Protein 1Y66 (pdb70)

Foldseek 3Di:
DPPVVVVVVVVVVVVVVVVVVVVVVVVVVVVVVVVVVVVVVVVVVVVVVD/DVVVVVVVVVVVVVVVVVVVVVVVVVCVVVVVVVVVVVVVVCVVPD/DDDPVVVVVVVVVVVVVVVCVVVVVVVVCVVVVVVVVVVVVVVD/DVVVVVVVVVVVVVVVVCVVVVVVVVVVVVVVVVVVVVVVVVVVVD

Structure (mmCIF, N/CA/C/O backbone):
data_1Y66
#
_entry.id   1Y66
#
_cell.length_a   50.712
_cell.length_b   52.646
_cell.length_c   82.182
_cell.angle_alpha   90.00
_cell.angle_beta   90.00
_cell.angle_gamma   90.00
#
_symmetry.space_group_name_H-M   'P 21 21 21'
#
loop_
_entity.id
_entity.type
_entity.pdbx_description
1 polymer 'engrailed homeodomain'
2 non-polymer 'CADMIUM ION'
3 non-polymer '1,4-DIETHYLENE DIOXIDE'
4 non-polymer 'ACETIC ACID'
5 water water
#
loop_
_atom_site.group_PDB
_atom_site.id
_atom_site.type_symbol
_atom_site.label_atom_id
_atom_site.label_alt_id
_atom_site.label_comp_id
_atom_site.label_asym_id
_atom_site.label_entity_id
_atom_site.label_seq_id
_atom_site.pdbx_PDB_ins_code
_atom_site.Cartn_x
_atom_site.Cartn_y
_atom_site.Cartn_z
_atom_site.occupancy
_atom_site.B_iso_or_equiv
_atom_site.auth_seq_id
_atom_site.auth_comp_id
_atom_site.auth_asym_id
_atom_site.auth_atom_id
_atom_site.pdbx_PDB_model_num
ATOM 1 N N . GLN A 1 3 ? 20.641 38.480 63.931 1.00 53.53 3 GLN A N 1
ATOM 2 C CA . GLN A 1 3 ? 20.889 39.782 63.245 1.00 53.42 3 GLN A CA 1
ATOM 3 C C . GLN A 1 3 ? 22.036 40.532 63.898 1.00 53.12 3 GLN A C 1
ATOM 4 O O . GLN A 1 3 ? 22.140 40.634 65.133 1.00 53.22 3 GLN A O 1
ATOM 10 N N . TRP A 1 4 ? 22.915 41.032 63.048 1.00 52.30 4 TRP A N 1
ATOM 11 C CA . TRP A 1 4 ? 23.784 42.115 63.421 1.00 51.28 4 TRP A CA 1
ATOM 12 C C . TRP A 1 4 ? 23.505 43.170 62.356 1.00 50.63 4 TRP A C 1
ATOM 13 O O . TRP A 1 4 ? 23.787 42.954 61.169 1.00 49.75 4 TRP A O 1
ATOM 15 N N . SER A 1 5 ? 22.889 44.279 62.764 1.00 49.39 5 SER A N 1
ATOM 16 C CA . SER A 1 5 ? 22.777 45.429 61.890 1.00 47.77 5 SER A CA 1
ATOM 17 C C . SER A 1 5 ? 24.099 45.586 61.133 1.00 46.35 5 SER A C 1
ATOM 18 O O . SER A 1 5 ? 24.102 46.005 59.972 1.00 46.06 5 SER A O 1
ATOM 21 N N . GLU A 1 6 ? 25.200 45.203 61.794 1.00 43.70 6 GLU A N 1
ATOM 22 C CA . GLU A 1 6 ? 26.541 45.217 61.212 1.00 41.15 6 GLU A CA 1
ATOM 23 C C . GLU A 1 6 ? 26.742 44.216 60.082 1.00 38.41 6 GLU A C 1
ATOM 24 O O . GLU A 1 6 ? 27.143 44.629 59.005 1.00 37.94 6 GLU A O 1
ATOM 26 N N . GLU A 1 7 ? 26.518 42.921 60.332 1.00 35.06 7 GLU A N 1
ATOM 27 C CA . GLU A 1 7 ? 26.734 41.898 59.293 1.00 32.76 7 GLU A CA 1
ATOM 28 C C . GLU A 1 7 ? 25.777 42.150 58.115 1.00 29.15 7 GLU A C 1
ATOM 29 O O . GLU A 1 7 ? 26.154 42.064 56.940 1.00 26.00 7 GLU A O 1
ATOM 35 N N . VAL A 1 8 ? 24.543 42.471 58.435 1.00 27.09 8 VAL A N 1
ATOM 36 C CA . VAL A 1 8 ? 23.545 42.785 57.387 1.00 26.49 8 VAL A CA 1
ATOM 37 C C . VAL A 1 8 ? 24.007 43.962 56.520 1.00 24.51 8 VAL A C 1
ATOM 38 O O . VAL A 1 8 ? 24.000 43.857 55.269 1.00 23.60 8 VAL A O 1
ATOM 42 N N . GLU A 1 9 ? 24.381 45.091 57.146 1.00 24.66 9 GLU A N 1
ATOM 43 C CA . GLU A 1 9 ? 24.917 46.246 56.388 1.00 26.66 9 GLU A CA 1
ATOM 44 C C . GLU A 1 9 ? 26.110 45.827 55.504 1.00 24.13 9 GLU A C 1
ATOM 45 O O . GLU A 1 9 ? 26.167 46.179 54.305 1.00 23.57 9 GLU A O 1
ATOM 51 N N . ARG A 1 10 ? 27.060 45.100 56.087 1.00 23.61 10 ARG A N 1
ATOM 52 C CA . ARG A 1 10 ? 28.222 44.597 55.363 1.00 22.51 10 ARG A CA 1
ATOM 53 C C . ARG A 1 10 ? 27.788 43.805 54.115 1.00 21.05 10 ARG A C 1
ATOM 54 O O . ARG A 1 10 ? 28.327 44.028 52.998 1.00 21.53 10 ARG A O 1
ATOM 62 N N . LYS A 1 11 ? 26.828 42.893 54.294 1.00 19.59 11 LYS A N 1
ATOM 63 C CA . LYS A 1 11 ? 26.409 41.986 53.210 1.00 18.95 11 LYS A CA 1
ATOM 64 C C . LYS A 1 11 ? 25.727 42.772 52.084 1.00 18.77 11 LYS A C 1
ATOM 65 O O . LYS A 1 11 ? 25.961 42.483 50.893 1.00 18.51 11 LYS A O 1
ATOM 71 N N . LEU A 1 12 ? 24.897 43.747 52.446 1.00 18.54 12 LEU A N 1
ATOM 72 C CA . LEU A 1 12 ? 24.211 44.575 51.437 1.00 17.43 12 LEU A CA 1
ATOM 73 C C . LEU A 1 12 ? 25.201 45.415 50.665 1.00 17.34 12 LEU A C 1
ATOM 74 O O . LEU A 1 12 ? 25.104 45.550 49.428 1.00 17.12 12 LEU A O 1
ATOM 79 N N . LYS A 1 13 ? 26.166 45.992 51.374 1.00 17.58 13 LYS A N 1
ATOM 80 C CA . LYS A 1 13 ? 27.168 46.819 50.709 1.00 18.11 13 LYS A CA 1
ATOM 81 C C . LYS A 1 13 ? 27.987 45.942 49.774 1.00 17.34 13 LYS A C 1
ATOM 82 O O . LYS A 1 13 ? 28.337 46.372 48.673 1.00 18.47 13 LYS A O 1
ATOM 88 N N . GLU A 1 14 ? 28.295 44.722 50.183 1.00 16.89 14 GLU A N 1
ATOM 89 C CA . GLU A 1 14 ? 29.064 43.834 49.303 1.00 17.65 14 GLU A CA 1
ATOM 90 C C . GLU A 1 14 ? 28.271 43.407 48.051 1.00 16.49 14 GLU A C 1
ATOM 91 O O . GLU A 1 14 ? 28.838 43.322 46.955 1.00 16.45 14 GLU A O 1
ATOM 97 N N . PHE A 1 15 ? 26.986 43.171 48.223 1.00 14.67 15 PHE A N 1
ATOM 98 C CA . PHE A 1 15 ? 26.120 42.877 47.086 1.00 13.32 15 PHE A CA 1
ATOM 99 C C . PHE A 1 15 ? 26.207 44.009 46.044 1.00 13.38 15 PHE A C 1
ATOM 100 O O . PHE A 1 15 ? 26.356 43.744 44.840 1.00 14.33 15 PHE A O 1
ATOM 108 N N . VAL A 1 16 ? 26.029 45.262 46.493 1.00 14.44 16 VAL A N 1
ATOM 109 C CA . VAL A 1 16 ? 26.096 46.427 45.583 1.00 16.11 16 VAL A CA 1
ATOM 110 C C . VAL A 1 16 ? 27.509 46.568 44.961 1.00 15.82 16 VAL A C 1
ATOM 111 O O . VAL A 1 16 ? 27.643 46.811 43.740 1.00 15.32 16 VAL A O 1
ATOM 115 N N . ARG A 1 17 ? 28.564 46.402 45.770 1.00 16.21 17 ARG A N 1
ATOM 116 C CA . ARG A 1 17 ? 29.942 46.509 45.258 1.00 16.43 17 ARG A CA 1
ATOM 117 C C . ARG A 1 17 ? 30.226 45.460 44.172 1.00 16.39 17 ARG A C 1
ATOM 118 O O . ARG A 1 17 ? 30.808 45.780 43.111 1.00 16.42 17 ARG A O 1
ATOM 126 N N . ARG A 1 18 ? 29.850 44.214 44.468 1.00 15.12 18 ARG A N 1
ATOM 127 C CA . ARG A 1 18 ? 30.052 43.100 43.526 1.00 14.66 18 ARG A CA 1
ATOM 128 C C . ARG A 1 18 ? 29.240 43.316 42.246 1.00 14.86 18 ARG A C 1
ATOM 129 O O . ARG A 1 18 ? 29.675 42.934 41.152 1.00 14.16 18 ARG A O 1
ATOM 137 N N . HIS A 1 19 ? 28.061 43.910 42.367 1.00 14.15 19 HIS A N 1
ATOM 138 C CA . HIS A 1 19 ? 27.220 44.133 41.183 1.00 14.09 19 HIS A CA 1
ATOM 139 C C . HIS A 1 19 ? 28.027 45.030 40.220 1.00 14.40 19 HIS A C 1
ATOM 140 O O . HIS A 1 19 ? 28.171 44.715 39.000 1.00 14.91 19 HIS A O 1
ATOM 147 N N . GLN A 1 20 ? 28.610 46.106 40.756 1.00 14.94 20 GLN A N 1
ATOM 148 C CA . GLN A 1 20 ? 29.425 47.014 39.933 1.00 16.13 20 GLN A CA 1
ATOM 149 C C . GLN A 1 20 ? 30.694 46.290 39.411 1.00 14.91 20 GLN A C 1
ATOM 150 O O . GLN A 1 20 ? 31.058 46.448 38.226 1.00 16.36 20 GLN A O 1
ATOM 156 N N . GLU A 1 21 ? 31.340 45.469 40.257 1.00 14.03 21 GLU A N 1
ATOM 157 C CA . GLU A 1 21 ? 32.564 44.764 39.852 1.00 15.30 21 GLU A CA 1
ATOM 158 C C . GLU A 1 21 ? 32.269 43.839 38.661 1.00 14.30 21 GLU A C 1
ATOM 159 O O . GLU A 1 21 ? 33.059 43.790 37.703 1.00 14.95 21 GLU A O 1
ATOM 165 N N . ILE A 1 22 ? 31.157 43.106 38.745 1.00 13.50 22 ILE A N 1
ATOM 166 C CA . ILE A 1 22 ? 30.745 42.162 37.696 1.00 12.64 22 ILE A CA 1
ATOM 167 C C . ILE A 1 22 ? 30.446 42.948 36.410 1.00 12.74 22 ILE A C 1
ATOM 168 O O . ILE A 1 22 ? 30.846 42.574 35.291 1.00 13.34 22 ILE A O 1
ATOM 173 N N . THR A 1 23 ? 29.777 44.071 36.556 1.00 13.20 23 THR A N 1
ATOM 174 C CA . THR A 1 23 ? 29.459 44.862 35.369 1.00 13.00 23 THR A CA 1
ATOM 175 C C . THR A 1 23 ? 30.755 45.364 34.716 1.00 13.10 23 THR A C 1
ATOM 176 O O . THR A 1 23 ? 30.910 45.249 33.505 1.00 13.47 23 THR A O 1
ATOM 180 N N . GLN A 1 24 ? 31.697 45.899 35.499 1.00 13.72 24 GLN A N 1
ATOM 181 C CA . GLN A 1 24 ? 32.931 46.441 34.911 1.00 14.72 24 GLN A CA 1
ATOM 182 C C . GLN A 1 24 ? 33.739 45.327 34.235 1.00 14.37 24 GLN A C 1
ATOM 183 O O . GLN A 1 24 ? 34.240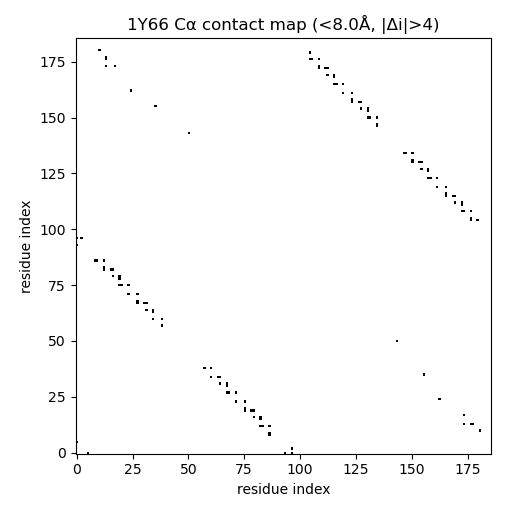 45.487 33.114 1.00 15.26 24 GLN A O 1
ATOM 189 N N . GLU A 1 25 ? 33.806 44.164 34.867 1.00 13.96 25 GLU A N 1
ATOM 190 C CA . GLU A 1 25 ? 34.593 43.084 34.283 1.00 15.17 25 GLU A CA 1
ATOM 191 C C . GLU A 1 25 ? 33.964 42.585 32.952 1.00 14.84 25 GLU A C 1
ATOM 192 O O . GLU A 1 25 ? 34.658 42.306 31.956 1.00 15.43 25 GLU A O 1
ATOM 198 N N . THR A 1 26 ? 32.643 42.544 32.946 1.00 13.37 26 THR A N 1
ATOM 199 C CA . THR A 1 26 ? 31.864 42.136 31.770 1.00 13.80 26 THR A CA 1
ATOM 200 C C . THR A 1 26 ? 32.097 43.120 30.630 1.00 14.49 26 THR A C 1
ATOM 201 O O . THR A 1 26 ? 32.303 42.705 29.488 1.00 14.25 26 THR A O 1
ATOM 205 N N . LEU A 1 27 ? 31.970 44.413 30.916 1.00 13.41 27 LEU A N 1
ATOM 206 C CA . LEU A 1 27 ? 32.041 45.427 29.847 1.00 12.70 27 LEU A CA 1
ATOM 207 C C . LEU A 1 27 ? 33.448 45.424 29.253 1.00 13.34 27 LEU A C 1
ATOM 208 O O . LEU A 1 27 ? 33.596 45.522 28.044 1.00 13.84 27 LEU A O 1
ATOM 213 N N . HIS A 1 28 ? 34.486 45.296 30.107 1.00 12.51 28 HIS A N 1
ATOM 214 C CA . HIS A 1 28 ? 35.825 45.136 29.560 1.00 14.70 28 HIS A CA 1
ATOM 215 C C . HIS A 1 28 ? 35.984 43.912 28.708 1.00 13.55 28 HIS A C 1
ATOM 216 O O . HIS A 1 28 ? 36.595 44.009 27.611 1.00 14.52 28 HIS A O 1
ATOM 223 N N . GLU A 1 29 ? 35.481 42.765 29.160 1.00 12.37 29 GLU A N 1
ATOM 224 C CA . GLU A 1 29 ? 35.649 41.530 28.384 1.00 14.19 29 GLU A CA 1
ATOM 225 C C . GLU A 1 29 ? 34.942 41.665 27.040 1.00 13.57 29 GLU A C 1
ATOM 226 O O . GLU A 1 29 ? 35.480 41.289 25.977 1.00 14.91 29 GLU A O 1
ATOM 232 N N . TYR A 1 30 ? 33.762 42.253 27.080 1.00 13.94 30 TYR A N 1
ATOM 233 C CA . TYR A 1 30 ? 32.991 42.469 25.866 1.00 14.15 30 TYR A CA 1
ATOM 234 C C . TYR A 1 30 ? 33.758 43.358 24.897 1.00 16.21 30 TYR A C 1
ATOM 235 O O . TYR A 1 30 ? 33.874 43.020 23.715 1.00 16.51 30 TYR A O 1
ATOM 244 N N . ALA A 1 31 ? 34.286 44.473 25.371 1.00 14.75 31 A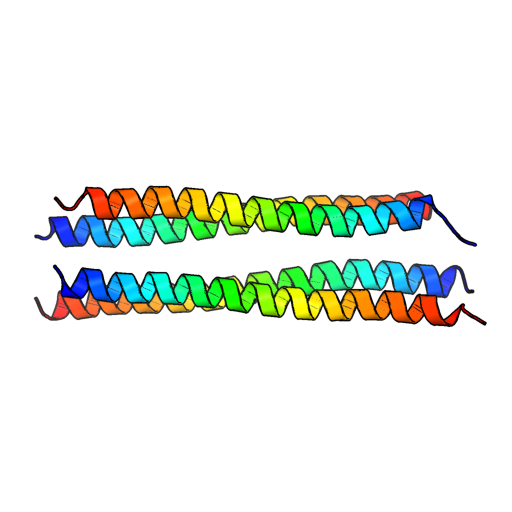LA A N 1
ATOM 245 C CA . ALA A 1 31 ? 35.036 45.355 24.502 1.00 16.51 31 ALA A CA 1
ATOM 246 C C . ALA A 1 31 ? 36.272 44.671 23.909 1.00 17.05 31 ALA A C 1
ATOM 247 O O . ALA A 1 31 ? 36.604 44.906 22.752 1.00 18.99 31 ALA A O 1
ATOM 249 N N . GLN A 1 32 ? 36.949 43.844 24.711 1.00 15.80 32 GLN A N 1
ATOM 250 C CA . GLN A 1 32 ? 38.102 43.062 24.254 1.00 16.31 32 GLN A CA 1
ATOM 251 C C . GLN A 1 32 ? 37.703 42.100 23.131 1.00 16.75 32 GLN A C 1
ATOM 252 O O . GLN A 1 32 ? 38.363 42.057 22.043 1.00 18.80 32 GLN A O 1
ATOM 258 N N . LYS A 1 33 ? 36.624 41.381 23.338 1.00 17.83 33 LYS A N 1
ATOM 259 C CA . LYS A 1 33 ? 36.178 40.399 22.315 1.00 17.78 33 LYS A CA 1
ATOM 260 C C . LYS A 1 33 ? 35.712 41.114 21.036 1.00 20.31 33 LYS A C 1
ATOM 261 O O . LYS A 1 33 ? 35.984 40.631 19.933 1.00 23.18 33 LYS A O 1
ATOM 267 N N . LEU A 1 34 ? 35.001 42.228 21.187 1.00 21.32 34 LEU A N 1
ATOM 268 C CA . LEU A 1 34 ? 34.636 43.053 20.022 1.00 23.09 34 LEU A CA 1
ATOM 269 C C . LEU A 1 34 ? 35.856 43.572 19.295 1.00 24.26 34 LEU A C 1
ATOM 270 O O . LEU A 1 34 ? 35.860 43.626 18.041 1.00 26.09 34 LEU A O 1
ATOM 275 N N . GLY A 1 35 ? 36.865 44.006 20.046 1.00 25.09 35 GLY A N 1
ATOM 276 C CA . GLY A 1 35 ? 38.157 44.451 19.523 1.00 27.23 35 GLY A CA 1
ATOM 277 C C . GLY A 1 35 ? 38.757 43.406 18.619 1.00 27.98 35 GLY A C 1
ATOM 278 O O . GLY A 1 35 ? 39.208 43.699 17.499 1.00 28.37 35 GLY A O 1
ATOM 279 N N . LEU A 1 36 ? 38.737 42.161 19.084 1.00 27.21 36 LEU A N 1
ATOM 280 C CA . LEU A 1 36 ? 39.247 41.034 18.278 1.00 27.20 36 LEU A CA 1
ATOM 281 C C . LEU A 1 36 ? 38.442 40.771 16.998 1.00 27.34 36 LEU A C 1
ATOM 282 O O . LEU A 1 36 ? 39.016 40.492 15.938 1.00 28.20 36 LEU A O 1
ATOM 287 N N . ASN A 1 37 ? 37.123 40.886 17.075 1.00 27.08 37 ASN A N 1
ATOM 288 C CA . ASN A 1 37 ? 36.262 40.610 15.935 1.00 27.15 37 ASN A CA 1
ATOM 289 C C . ASN A 1 37 ? 36.508 41.699 14.885 1.00 27.87 37 ASN A C 1
ATOM 290 O O . ASN A 1 37 ? 36.527 41.432 13.657 1.00 26.74 37 ASN A O 1
ATOM 295 N N . GLN A 1 38 ? 36.691 42.917 15.378 1.00 27.71 38 GLN A N 1
ATOM 296 C CA . GLN A 1 38 ? 36.987 44.073 14.513 1.00 30.21 38 GLN A CA 1
ATOM 297 C C . GLN A 1 38 ? 38.380 43.912 13.854 1.00 31.45 38 GLN A C 1
ATOM 298 O O . GLN A 1 38 ? 38.519 44.187 12.640 1.00 31.07 38 GLN A O 1
ATOM 304 N N . GLN A 1 39 ? 39.393 43.444 14.601 1.00 31.63 39 GLN A N 1
ATOM 305 C CA . GLN A 1 39 ? 40.734 43.242 14.037 1.00 33.51 39 GLN A CA 1
ATOM 306 C C . GLN A 1 39 ? 40.644 42.229 12.919 1.00 31.97 39 GLN A C 1
ATOM 307 O O . GLN A 1 39 ? 41.337 42.370 11.902 1.00 32.88 39 GLN A O 1
ATOM 313 N N . ALA A 1 40 ? 39.768 41.242 13.087 1.00 29.58 40 ALA A N 1
ATOM 314 C CA . ALA A 1 40 ? 39.656 40.139 12.129 1.00 27.63 40 ALA A CA 1
ATOM 315 C C . ALA A 1 40 ? 39.052 40.618 10.784 1.00 27.01 40 ALA A C 1
ATOM 316 O O . ALA A 1 40 ? 39.470 40.199 9.690 1.00 25.96 40 ALA A O 1
ATOM 318 N N . ILE A 1 41 ? 38.035 41.472 10.846 1.00 26.70 41 ILE A N 1
ATOM 319 C CA . ILE A 1 41 ? 37.359 41.882 9.606 1.00 26.67 41 ILE A CA 1
ATOM 320 C C . ILE A 1 41 ? 38.290 42.898 8.920 1.00 27.72 41 ILE A C 1
ATOM 321 O O . ILE A 1 41 ? 38.330 42.965 7.683 1.00 27.89 41 ILE A O 1
ATOM 326 N N . GLU A 1 42 ? 39.051 43.666 9.721 1.00 28.05 42 GLU A N 1
ATOM 327 C CA . GLU A 1 42 ? 40.071 44.583 9.111 1.00 29.53 42 GLU A CA 1
ATOM 328 C C . GLU A 1 42 ? 41.144 43.812 8.350 1.00 29.39 42 GLU A C 1
ATOM 329 O O . GLU A 1 42 ? 41.538 44.192 7.197 1.00 30.30 42 GLU A O 1
ATOM 335 N N . GLN A 1 43 ? 41.630 42.743 8.973 1.00 28.52 43 GLN A N 1
ATOM 336 C CA . GLN A 1 43 ? 42.615 41.838 8.345 1.00 28.88 43 GLN A CA 1
ATOM 337 C C . GLN A 1 43 ? 42.055 41.238 7.036 1.00 28.92 43 GLN A C 1
ATOM 338 O O . GLN A 1 43 ? 42.746 41.189 6.006 1.00 29.87 43 GLN A O 1
ATOM 344 N N . PHE A 1 44 ? 40.792 40.833 7.051 1.00 27.62 44 PHE A N 1
ATOM 345 C CA . PHE A 1 44 ? 40.183 40.337 5.819 1.00 26.94 44 PHE A CA 1
ATOM 346 C C . PHE A 1 44 ? 40.176 41.374 4.706 1.00 28.66 44 PHE A C 1
ATOM 347 O O . PHE A 1 44 ? 40.577 41.090 3.549 1.00 28.88 44 PHE A O 1
ATOM 355 N N . PHE A 1 45 ? 39.786 42.596 5.045 1.00 29.49 45 PHE A N 1
ATOM 356 C CA . PHE A 1 45 ? 39.771 43.650 4.027 1.00 32.12 45 PHE A CA 1
ATOM 357 C C . PHE A 1 45 ? 41.162 43.812 3.425 1.00 33.27 45 PHE A C 1
ATOM 358 O O . PHE A 1 45 ? 41.289 43.867 2.203 1.00 33.94 45 PHE A O 1
ATOM 366 N N . ARG A 1 46 ? 42.195 43.864 4.256 1.00 34.01 46 ARG A N 1
ATOM 367 C CA . ARG A 1 46 ? 43.563 43.968 3.725 1.00 36.14 46 ARG A CA 1
ATOM 368 C C . ARG A 1 46 ? 43.906 42.793 2.824 1.00 36.77 46 ARG A C 1
ATOM 369 O O . ARG A 1 46 ? 44.403 42.997 1.709 1.00 37.05 46 ARG A O 1
ATOM 377 N N . GLU A 1 47 ? 43.610 41.577 3.283 1.00 37.89 47 GLU A N 1
ATOM 378 C CA . GLU A 1 47 ? 43.975 40.376 2.524 1.00 40.14 47 GLU A CA 1
ATOM 379 C C . GLU A 1 47 ? 43.243 40.312 1.216 1.00 41.03 47 GLU A C 1
ATOM 380 O O . GLU A 1 47 ? 43.791 39.831 0.212 1.00 40.59 47 GLU A O 1
ATOM 386 N N . PHE A 1 48 ? 42.013 40.800 1.216 1.00 41.89 48 PHE A N 1
ATOM 387 C CA . PHE A 1 48 ? 41.251 40.855 0.005 1.00 44.78 48 PHE A CA 1
ATOM 388 C C . PHE A 1 48 ? 41.866 41.837 -0.989 1.00 46.38 48 PHE A C 1
ATOM 389 O O . PHE A 1 48 ? 42.034 41.497 -2.168 1.00 47.05 48 PHE A O 1
ATOM 397 N N . GLU A 1 49 ? 42.233 43.026 -0.504 1.00 48.18 49 GLU A N 1
ATOM 398 C CA . GLU A 1 49 ? 42.873 44.066 -1.319 1.00 49.81 49 GLU A CA 1
ATOM 399 C C . GLU A 1 49 ? 44.199 43.604 -1.931 1.00 51.12 49 GLU A C 1
ATOM 400 O O . GLU A 1 49 ? 44.469 43.869 -3.116 1.00 51.45 49 GLU A O 1
ATOM 406 N N . GLN A 1 50 ? 45.018 42.920 -1.129 1.00 52.43 50 GLN A N 1
ATOM 407 C CA . GLN A 1 50 ? 46.304 42.373 -1.583 1.00 54.08 50 GLN A CA 1
ATOM 408 C C . GLN A 1 50 ? 46.122 41.527 -2.839 1.00 54.86 50 GLN A C 1
ATOM 409 O O . GLN A 1 50 ? 46.996 41.506 -3.707 1.00 54.83 50 GLN A O 1
ATOM 415 N N . ARG A 1 51 ? 44.991 40.831 -2.921 1.00 55.80 51 ARG A N 1
ATOM 416 C CA . ARG A 1 51 ? 44.717 39.896 -4.011 1.00 57.10 51 ARG A CA 1
ATOM 417 C C . ARG A 1 51 ? 44.243 40.562 -5.315 1.00 57.48 51 ARG A C 1
ATOM 418 O O . ARG A 1 51 ? 44.154 39.893 -6.353 1.00 57.68 51 ARG A O 1
ATOM 426 N N . LYS A 1 52 ? 43.958 41.864 -5.265 1.00 57.95 52 LYS A N 1
ATOM 427 C CA . LYS A 1 52 ? 43.386 42.588 -6.416 1.00 58.21 52 LYS A CA 1
ATOM 428 C C . LYS A 1 52 ? 44.319 42.628 -7.626 1.00 58.44 52 LYS A C 1
ATOM 429 O O . LYS A 1 52 ? 45.502 42.285 -7.532 1.00 58.75 52 LYS A O 1
ATOM 435 N N . SER B 1 5 ? 32.148 40.626 -5.012 1.00 47.47 5 SER B N 1
ATOM 436 C CA . SER B 1 5 ? 30.953 41.383 -4.530 1.00 47.40 5 SER B CA 1
ATOM 437 C C . SER B 1 5 ? 30.145 40.472 -3.604 1.00 46.80 5 SER B C 1
ATOM 438 O O . SER B 1 5 ? 29.826 40.827 -2.458 1.00 46.79 5 SER B O 1
ATOM 441 N N . GLU B 1 6 ? 29.844 39.279 -4.103 1.00 46.05 6 GLU B N 1
ATOM 442 C CA . GLU B 1 6 ? 29.136 38.264 -3.321 1.00 44.94 6 GLU B CA 1
ATOM 443 C C . GLU B 1 6 ? 30.012 37.665 -2.212 1.00 44.08 6 GLU B C 1
ATOM 444 O O . GLU B 1 6 ? 29.515 37.429 -1.100 1.00 43.83 6 GLU B O 1
ATOM 450 N N . GLU B 1 7 ? 31.299 37.448 -2.493 1.00 42.76 7 GLU B N 1
ATOM 451 C CA . GLU B 1 7 ? 32.209 36.835 -1.514 1.00 41.64 7 GLU B CA 1
ATOM 452 C C . GLU B 1 7 ? 32.518 37.787 -0.353 1.00 41.16 7 GLU B C 1
ATOM 453 O O . GLU B 1 7 ? 32.636 37.361 0.812 1.00 41.00 7 GLU B O 1
ATOM 459 N N . VAL B 1 8 ? 32.631 39.078 -0.661 1.00 39.60 8 VAL B N 1
ATOM 460 C CA . VAL B 1 8 ? 32.751 40.067 0.402 1.00 38.27 8 VAL B CA 1
ATOM 461 C C . VAL B 1 8 ? 31.465 40.134 1.236 1.00 36.79 8 VAL B C 1
ATOM 462 O O . VAL B 1 8 ? 31.522 40.135 2.491 1.00 36.06 8 VAL B O 1
ATOM 466 N N . GLU B 1 9 ? 30.314 40.143 0.560 1.00 35.13 9 GLU B N 1
ATOM 467 C CA . GLU B 1 9 ? 29.044 40.196 1.280 1.00 34.22 9 GLU B CA 1
ATOM 468 C C . GLU B 1 9 ? 28.917 38.988 2.210 1.00 33.26 9 GLU B C 1
ATOM 469 O O . GLU B 1 9 ? 28.424 39.115 3.337 1.00 32.58 9 GLU B O 1
ATOM 471 N N . ARG B 1 10 ? 29.374 37.818 1.772 1.00 32.92 10 ARG B N 1
ATOM 472 C CA . ARG B 1 10 ? 29.285 36.645 2.664 1.00 32.42 10 ARG B CA 1
ATOM 473 C C . ARG B 1 10 ? 30.234 36.763 3.870 1.00 31.89 10 ARG B C 1
ATOM 474 O O . ARG B 1 10 ? 29.907 36.343 4.983 1.00 31.43 10 ARG B O 1
ATOM 482 N N . LYS B 1 11 ? 31.410 37.359 3.671 1.00 31.47 11 LYS B N 1
ATOM 483 C CA . LYS B 1 11 ? 32.366 37.465 4.783 1.00 31.47 11 LYS B CA 1
ATOM 484 C C . LYS B 1 11 ? 31.825 38.474 5.817 1.00 30.09 11 LYS B C 1
ATOM 485 O O . LYS B 1 11 ? 32.011 38.313 7.030 1.00 30.58 11 LYS B O 1
ATOM 491 N N . LEU B 1 12 ? 31.157 39.508 5.330 1.00 28.59 12 LEU B N 1
ATOM 492 C CA . LEU B 1 12 ? 30.508 40.479 6.205 1.00 27.90 12 LEU B CA 1
ATOM 493 C C . LEU B 1 12 ? 29.365 39.823 6.968 1.00 26.35 12 LEU B C 1
ATOM 494 O O . LEU B 1 12 ? 29.078 40.179 8.118 1.00 24.51 12 LEU B O 1
ATOM 499 N N . LYS B 1 13 ? 28.678 38.895 6.299 1.00 24.31 13 LYS B N 1
ATOM 500 C CA . LYS B 1 13 ? 27.647 38.123 7.000 1.00 23.38 13 LYS B CA 1
ATOM 501 C C . LYS B 1 13 ? 28.224 37.401 8.200 1.00 22.33 13 LYS B C 1
ATOM 502 O O . LYS B 1 13 ? 27.598 37.393 9.295 1.00 21.03 13 LYS B O 1
ATOM 508 N N . GLU B 1 14 ? 29.381 36.787 8.031 1.00 21.65 14 GLU B N 1
ATOM 509 C CA . GLU B 1 14 ? 29.960 36.051 9.136 1.00 22.92 14 GLU B CA 1
ATOM 510 C C . GLU B 1 14 ? 30.422 37.042 10.238 1.00 21.66 14 GLU B C 1
ATOM 511 O O . GLU B 1 14 ? 30.328 36.748 11.427 1.00 21.69 14 GLU B O 1
ATOM 517 N N . PHE B 1 15 ? 30.913 38.217 9.853 1.00 20.65 15 PHE B N 1
ATOM 518 C CA . PHE B 1 15 ? 31.275 39.216 10.889 1.00 20.39 15 PHE B CA 1
ATOM 519 C C . PHE B 1 15 ? 30.090 39.655 11.713 1.00 19.78 15 PHE B C 1
ATOM 520 O O . PHE B 1 15 ? 30.154 39.754 12.933 1.00 18.72 15 PHE B O 1
ATOM 534 N N . VAL B 1 16 ? 28.993 39.923 11.030 1.00 18.00 16 VAL B N 1
ATOM 535 C CA . VAL B 1 16 ? 27.782 40.308 11.748 1.00 17.61 16 VAL B CA 1
ATOM 536 C C . VAL B 1 16 ? 27.283 39.170 12.647 1.00 17.02 16 VAL B C 1
ATOM 537 O O . VAL B 1 16 ? 26.857 39.407 13.797 1.00 17.50 16 VAL B O 1
ATOM 541 N N . ARG B 1 17 ? 27.345 37.936 12.144 1.00 15.87 17 ARG B N 1
ATOM 542 C CA . ARG B 1 17 ? 26.914 36.774 12.946 1.00 16.11 17 ARG B CA 1
ATOM 543 C C . ARG B 1 17 ? 27.814 36.652 14.180 1.00 15.35 17 ARG B C 1
ATOM 544 O O . ARG B 1 17 ? 27.339 36.395 15.309 1.00 15.69 17 ARG B O 1
ATOM 552 N N . ARG B 1 18 ? 29.111 36.816 13.963 1.00 15.54 18 ARG B N 1
ATOM 553 C CA . ARG B 1 18 ? 30.053 36.650 15.093 1.00 15.98 18 ARG B CA 1
ATOM 554 C C . ARG B 1 18 ? 29.799 37.752 16.127 1.00 16.09 18 ARG B C 1
ATOM 555 O O . ARG B 1 18 ? 29.863 37.485 17.297 1.00 16.70 18 ARG B O 1
ATOM 563 N N . HIS B 1 19 ? 29.492 38.979 15.678 1.00 15.33 19 HIS B N 1
ATOM 564 C CA . HIS B 1 19 ? 29.252 40.080 16.636 1.00 16.37 19 HIS B CA 1
ATOM 565 C C . HIS B 1 19 ? 27.989 39.712 17.429 1.00 17.19 19 HIS B C 1
ATOM 566 O O . HIS B 1 19 ? 27.934 39.859 18.651 1.00 16.93 19 HIS B O 1
ATOM 573 N N . GLN B 1 20 ? 26.958 39.196 16.759 1.00 17.13 20 GLN B N 1
ATOM 574 C CA . GLN B 1 20 ? 25.751 38.815 17.487 1.00 18.61 20 GLN B CA 1
ATOM 575 C C . GLN B 1 20 ? 26.047 37.706 18.524 1.00 18.00 20 GLN B C 1
ATOM 576 O O . GLN B 1 20 ? 25.509 37.755 19.639 1.00 18.78 20 GLN B O 1
ATOM 582 N N . GLU B 1 21 ? 26.844 36.696 18.136 1.00 16.07 21 GLU B N 1
ATOM 583 C CA . GLU B 1 21 ? 27.159 35.595 19.045 1.00 14.54 21 GLU B CA 1
ATOM 584 C C . GLU B 1 21 ? 27.968 36.147 20.251 1.00 15.26 21 GLU B C 1
ATOM 585 O O . GLU B 1 21 ? 27.708 35.750 21.378 1.00 15.51 21 GLU B O 1
ATOM 591 N N . ILE B 1 22 ? 28.958 36.981 19.990 1.00 14.64 22 ILE B N 1
ATOM 592 C CA . ILE B 1 22 ? 29.733 37.603 21.120 1.00 15.09 22 ILE B CA 1
ATOM 593 C C . ILE B 1 22 ? 28.793 38.347 22.079 1.00 14.53 22 ILE B C 1
ATOM 594 O O . ILE B 1 22 ? 28.880 38.184 23.302 1.00 16.35 22 ILE B O 1
ATOM 599 N N . THR B 1 23 ? 27.839 39.099 21.532 1.00 15.31 23 THR B N 1
ATOM 600 C CA . THR B 1 23 ? 26.915 39.840 22.367 1.00 16.11 23 THR B CA 1
ATOM 601 C C . THR B 1 23 ? 26.019 38.911 23.167 1.00 16.51 23 THR B C 1
ATOM 602 O O . THR B 1 23 ? 25.807 39.116 24.376 1.00 16.87 23 THR B O 1
ATOM 606 N N . GLN B 1 24 ? 25.458 37.894 22.502 1.00 16.82 24 GLN B N 1
ATOM 607 C CA . GLN B 1 24 ? 24.546 36.952 23.147 1.00 18.47 24 GLN B CA 1
ATOM 608 C C . GLN B 1 24 ? 25.267 36.154 24.238 1.00 17.36 24 GLN B C 1
ATOM 609 O O . GLN B 1 24 ? 24.774 36.025 25.362 1.00 16.88 24 GLN B O 1
ATOM 615 N N . GLU B 1 25 ? 26.478 35.690 23.937 1.00 16.57 25 GLU B N 1
ATOM 616 C CA . GLU B 1 25 ? 27.206 34.909 24.944 1.00 15.28 25 GLU B CA 1
ATOM 617 C C . GLU B 1 25 ? 27.614 35.799 26.126 1.00 16.05 25 GLU B C 1
ATOM 618 O O . GLU B 1 25 ? 27.619 35.349 27.279 1.00 15.21 25 GLU B O 1
ATOM 627 N N . THR B 1 26 ? 27.932 37.056 25.831 1.00 15.42 26 THR B N 1
ATOM 628 C CA . THR B 1 26 ? 28.371 37.981 26.883 1.00 15.91 26 THR B CA 1
ATOM 629 C C . THR B 1 26 ? 27.168 38.241 27.812 1.00 15.22 26 THR B C 1
ATOM 630 O O . THR B 1 26 ? 27.292 38.248 29.036 1.00 15.92 26 THR B O 1
ATOM 634 N N . LEU B 1 27 ? 26.007 38.465 27.208 1.00 15.81 27 LEU B N 1
ATOM 635 C CA . LEU B 1 27 ? 24.782 38.651 28.000 1.00 15.25 27 LEU B CA 1
ATOM 636 C C . LEU B 1 27 ? 24.481 37.438 28.861 1.00 15.40 27 LEU B C 1
ATOM 637 O O . LEU B 1 27 ? 24.129 37.585 30.025 1.00 16.68 27 LEU B O 1
ATOM 645 N N . HIS B 1 28 ? 24.669 36.233 28.317 1.00 16.50 28 HIS B N 1
ATOM 646 C CA . HIS B 1 28 ? 24.384 35.024 29.124 1.00 15.93 28 HIS B CA 1
ATOM 647 C C . HIS B 1 28 ? 25.338 34.940 30.309 1.00 14.33 28 HIS B C 1
ATOM 648 O O . HIS B 1 28 ? 24.920 34.605 31.438 1.00 16.21 28 HIS B O 1
ATOM 655 N N . GLU B 1 29 ? 26.619 35.193 30.048 1.00 13.74 29 GLU B N 1
ATOM 656 C CA . GLU B 1 29 ? 27.635 35.092 31.079 1.00 12.97 29 GLU B CA 1
ATOM 657 C C . GLU B 1 29 ? 27.383 36.144 32.157 1.00 13.74 29 GLU B C 1
ATOM 658 O O . GLU B 1 29 ? 27.480 35.858 33.345 1.00 14.12 29 GLU B O 1
ATOM 664 N N . TYR B 1 30 ? 27.037 37.346 31.721 1.00 12.56 30 TYR B N 1
ATOM 665 C CA . TYR B 1 30 ? 26.745 38.461 32.650 1.00 13.23 30 TYR B CA 1
ATOM 666 C C . TYR B 1 30 ? 25.574 38.101 33.554 1.00 13.54 30 TYR B C 1
ATOM 667 O O . TYR B 1 30 ? 25.637 38.266 34.762 1.00 14.33 30 TYR B O 1
ATOM 676 N N . ALA B 1 31 ? 24.500 37.593 32.959 1.00 13.24 31 ALA B N 1
ATOM 677 C CA . ALA B 1 31 ? 23.313 37.168 33.711 1.00 14.28 31 ALA B CA 1
ATOM 678 C C . ALA B 1 31 ? 23.683 36.093 34.739 1.00 15.09 31 ALA B C 1
ATOM 679 O O . ALA B 1 31 ? 23.185 36.116 35.873 1.00 15.95 31 ALA B O 1
ATOM 681 N N . GLN B 1 32 ? 24.534 35.136 34.349 1.00 14.87 32 GLN B N 1
ATOM 682 C CA . GLN B 1 32 ? 24.912 34.050 35.227 1.00 16.45 32 GLN B CA 1
ATOM 683 C C . GLN B 1 32 ? 25.658 34.626 36.427 1.00 16.12 32 GLN B C 1
ATOM 684 O O . GLN B 1 32 ? 25.362 34.269 37.564 1.00 17.77 32 GLN B O 1
ATOM 690 N N . LYS B 1 33 ? 26.578 35.554 36.177 1.00 15.33 33 LYS B N 1
ATOM 691 C CA . LYS B 1 33 ? 27.404 36.098 37.259 1.00 14.68 33 LYS B CA 1
ATOM 692 C C . LYS B 1 33 ? 26.577 36.969 38.178 1.00 15.11 33 LYS B C 1
ATOM 693 O O . LYS B 1 33 ? 26.711 36.866 39.416 1.00 15.84 33 LYS B O 1
ATOM 699 N N . LEU B 1 34 ? 25.716 37.815 37.608 1.00 14.38 34 LEU B N 1
ATOM 700 C CA . LEU B 1 34 ? 24.827 38.588 38.493 1.00 14.40 34 LEU B CA 1
ATOM 701 C C . LEU B 1 34 ? 23.900 37.680 39.270 1.00 14.84 34 LEU B C 1
ATOM 702 O O . LEU B 1 34 ? 23.548 37.985 40.437 1.00 15.81 34 LEU B O 1
ATOM 707 N N . GLY B 1 35 ? 23.478 36.580 38.638 1.00 15.99 35 GLY B 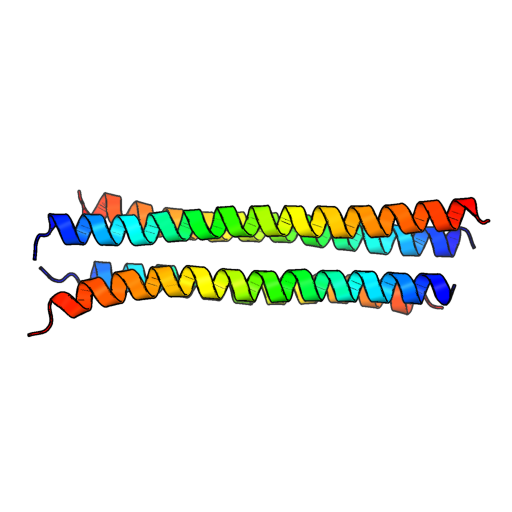N 1
ATOM 708 C CA . GLY B 1 35 ? 22.601 35.622 39.310 1.00 17.01 35 GLY B CA 1
ATOM 709 C C . GLY B 1 35 ? 23.283 35.075 40.546 1.00 18.03 35 GLY B C 1
ATOM 710 O O . GLY B 1 35 ? 22.659 34.970 41.606 1.00 19.53 35 GLY B O 1
ATOM 711 N N . LEU B 1 36 ? 24.548 34.699 40.418 1.00 17.64 36 LEU B N 1
ATOM 712 C CA . LEU B 1 36 ? 25.250 34.119 41.555 1.00 18.99 36 LEU B CA 1
ATOM 713 C C . LEU B 1 36 ? 25.317 35.167 42.704 1.00 17.17 36 LEU B C 1
ATOM 714 O O . LEU B 1 36 ? 25.139 34.823 43.909 1.00 18.29 36 LEU B O 1
ATOM 719 N N . ASN B 1 37 ? 25.534 36.436 42.341 1.00 15.91 37 ASN B N 1
ATOM 720 C CA . 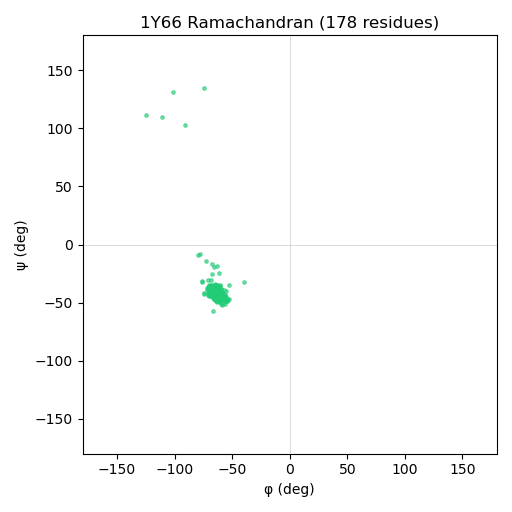ASN B 1 37 ? 25.669 37.484 43.333 1.00 14.20 37 ASN B CA 1
ATOM 721 C C . ASN B 1 37 ? 24.319 37.664 44.037 1.00 14.93 37 ASN B C 1
ATOM 722 O O . ASN B 1 37 ? 24.276 37.837 45.250 1.00 15.84 37 ASN B O 1
ATOM 727 N N . GLN B 1 38 ? 23.217 37.644 43.275 1.00 15.15 38 GLN B N 1
ATOM 728 C CA . GLN B 1 38 ? 21.880 37.814 43.879 1.00 14.86 38 GLN B CA 1
ATOM 729 C C . GLN B 1 38 ? 21.559 36.613 44.741 1.00 16.04 38 GLN B C 1
ATOM 730 O O . GLN B 1 38 ? 20.985 36.751 45.840 1.00 16.80 38 GLN B O 1
ATOM 736 N N . GLN B 1 39 ? 21.900 35.423 44.261 1.00 16.86 39 GLN B N 1
ATOM 737 C CA . GLN B 1 39 ? 21.644 34.211 45.059 1.00 18.76 39 GLN B CA 1
ATOM 738 C C . GLN B 1 39 ? 22.368 34.240 46.391 1.00 18.98 39 GLN B C 1
ATOM 739 O O . GLN B 1 39 ? 21.868 33.733 47.400 1.00 19.89 39 GLN B O 1
ATOM 745 N N . ALA B 1 40 ? 23.548 34.827 46.400 1.00 19.15 40 ALA B N 1
ATOM 746 C CA . ALA B 1 40 ? 24.360 34.889 47.619 1.00 18.38 40 ALA B CA 1
ATOM 747 C C . ALA B 1 40 ? 23.695 35.754 48.699 1.00 18.40 40 ALA B C 1
ATOM 748 O O . ALA B 1 40 ? 23.604 35.331 49.883 1.00 19.18 40 ALA B O 1
ATOM 750 N N . ILE B 1 41 ? 23.116 36.885 48.278 1.00 16.84 41 ILE B N 1
ATOM 751 C CA . ILE B 1 41 ? 22.480 37.750 49.278 1.00 16.46 41 ILE B CA 1
ATOM 752 C C . ILE B 1 41 ? 21.146 37.105 49.678 1.00 16.52 41 ILE B C 1
ATOM 753 O O . ILE B 1 41 ? 20.741 37.195 50.827 1.00 17.04 41 ILE B O 1
ATOM 758 N N . GLU B 1 42 ? 20.483 36.412 48.747 1.00 16.77 42 GLU B N 1
ATOM 759 C CA . GLU B 1 42 ? 19.215 35.727 49.100 1.00 17.21 42 GLU B CA 1
ATOM 760 C C . GLU B 1 42 ? 19.482 34.626 50.118 1.00 17.73 42 GLU B C 1
ATOM 761 O O . GLU B 1 42 ? 18.716 34.452 51.070 1.00 18.76 42 GLU B O 1
ATOM 767 N N . GLN B 1 43 ? 20.584 33.920 49.934 1.00 17.86 43 GLN B N 1
ATOM 768 C CA . GLN B 1 43 ? 20.957 32.823 50.836 1.00 20.30 43 GLN B CA 1
ATOM 769 C C . GLN B 1 43 ? 21.249 33.358 52.218 1.00 20.31 43 GLN B C 1
ATOM 770 O O . GLN B 1 43 ? 20.818 32.747 53.234 1.00 20.47 43 GLN B O 1
ATOM 776 N N . PHE B 1 44 ? 21.931 34.510 52.275 1.00 19.61 44 PHE B N 1
ATOM 777 C CA . PHE B 1 44 ? 22.236 35.153 53.574 1.00 18.83 44 PHE B CA 1
ATOM 778 C C . PHE B 1 44 ? 20.951 35.435 54.350 1.00 18.93 44 PHE B C 1
ATOM 779 O O . PHE B 1 44 ? 20.797 35.084 55.563 1.00 19.42 44 PHE B O 1
ATOM 787 N N . PHE B 1 45 ? 19.965 35.978 53.653 1.00 16.72 45 PHE B N 1
ATOM 788 C CA . PHE B 1 45 ? 18.732 36.309 54.348 1.00 17.46 45 PHE B CA 1
ATOM 789 C C . PHE B 1 45 ? 17.961 35.054 54.732 1.00 17.68 45 PHE B C 1
ATOM 790 O O . PHE B 1 45 ? 17.306 35.048 55.760 1.00 17.99 45 PHE B O 1
ATOM 798 N N . ARG B 1 46 ? 18.066 33.981 53.951 1.00 18.52 46 ARG B N 1
ATOM 799 C CA . ARG B 1 46 ? 17.340 32.727 54.312 1.00 19.61 46 ARG B CA 1
ATOM 800 C C . ARG B 1 46 ? 17.864 32.124 55.597 1.00 21.80 46 ARG B C 1
ATOM 801 O O . ARG B 1 46 ? 17.151 31.363 56.260 1.00 22.41 46 ARG B O 1
ATOM 809 N N . GLU B 1 47 ? 19.081 32.510 55.983 1.00 23.67 47 GLU B N 1
ATOM 810 C CA . GLU B 1 47 ? 19.625 32.078 57.308 1.00 25.96 47 GLU B CA 1
ATOM 811 C C . GLU B 1 47 ? 18.816 32.565 58.504 1.00 25.57 47 GLU B C 1
ATOM 812 O O . GLU B 1 47 ? 18.892 31.932 59.581 1.00 26.00 47 GLU B O 1
ATOM 818 N N . PHE B 1 48 ? 18.066 33.664 58.353 1.00 24.25 48 PHE B N 1
ATOM 819 C CA . PHE B 1 48 ? 17.187 34.179 59.407 1.00 25.06 48 PHE B CA 1
ATOM 820 C C . PHE B 1 48 ? 15.938 33.356 59.642 1.00 24.61 48 PHE B C 1
ATOM 821 O O . PHE B 1 48 ? 15.246 33.594 60.633 1.00 26.62 48 PHE B O 1
ATOM 829 N N . GLU B 1 49 ? 15.618 32.456 58.712 1.00 24.31 49 GLU B N 1
ATOM 830 C CA . GLU B 1 49 ? 14.407 31.601 58.790 1.00 24.18 49 GLU B CA 1
ATOM 831 C C . GLU B 1 49 ? 14.625 30.523 59.838 1.00 26.98 49 GLU B C 1
ATOM 832 O O . GLU B 1 49 ? 15.687 29.922 59.877 1.00 27.41 49 GLU B O 1
ATOM 838 N N . GLN B 1 50 ? 13.620 30.306 60.679 1.00 29.93 50 GLN B N 1
ATOM 839 C CA . GLN B 1 50 ? 13.693 29.272 61.737 1.00 32.70 50 GLN B CA 1
ATOM 840 C C . GLN B 1 50 ? 14.053 27.915 61.141 1.00 34.41 50 GLN B C 1
ATOM 841 O O . GLN B 1 50 ? 13.430 27.484 60.159 1.00 36.17 50 GLN B O 1
ATOM 843 N N . GLN C 1 3 ? 14.722 46.454 62.872 1.00 35.20 3 GLN C N 1
ATOM 844 C CA . GLN C 1 3 ? 15.711 45.475 62.314 1.00 34.85 3 GLN C CA 1
ATOM 845 C C . GLN C 1 3 ? 15.480 45.249 60.827 1.00 33.24 3 GLN C C 1
ATOM 846 O O . GLN C 1 3 ? 16.442 45.032 60.070 1.00 35.59 3 GLN C O 1
ATOM 852 N N . TRP C 1 4 ? 14.215 45.222 60.422 1.00 28.14 4 TRP C N 1
ATOM 853 C CA . TRP C 1 4 ? 13.905 45.177 58.992 1.00 23.27 4 TRP C CA 1
ATOM 854 C C . TRP C 1 4 ? 13.498 46.552 58.496 1.00 22.83 4 TRP C C 1
ATOM 855 O O . TRP C 1 4 ? 12.612 47.225 59.104 1.00 24.11 4 TRP C O 1
ATOM 866 N N . SER C 1 5 ? 14.099 46.979 57.389 1.00 20.80 5 SER C N 1
ATOM 867 C CA . SER C 1 5 ? 13.753 48.211 56.729 1.00 20.04 5 SER C CA 1
ATOM 868 C C . SER C 1 5 ? 13.082 47.958 55.398 1.00 18.59 5 SER C C 1
ATOM 869 O O . SER C 1 5 ? 13.772 47.527 54.455 1.00 17.19 5 SER C O 1
ATOM 872 N N . GLU C 1 6 ? 11.776 48.234 55.298 1.00 19.54 6 GLU C N 1
ATOM 873 C CA . GLU C 1 6 ? 11.071 48.147 53.974 1.00 17.35 6 GLU C CA 1
ATOM 874 C C . GLU C 1 6 ? 11.666 49.125 52.954 1.00 18.30 6 GLU C C 1
ATOM 875 O O . GLU C 1 6 ? 11.752 48.792 51.756 1.00 18.03 6 GLU C O 1
ATOM 881 N N . GLU C 1 7 ? 12.091 50.293 53.424 1.00 17.72 7 GLU C N 1
ATOM 882 C CA . GLU C 1 7 ? 12.698 51.253 52.509 1.00 17.33 7 GLU C CA 1
ATOM 883 C C . GLU C 1 7 ? 13.976 50.684 51.898 1.00 16.73 7 GLU C C 1
ATOM 884 O O . GLU C 1 7 ? 14.186 50.858 50.691 1.00 18.23 7 GLU C O 1
ATOM 890 N N . VAL C 1 8 ? 14.861 50.103 52.720 1.00 16.99 8 VAL C N 1
ATOM 891 C CA . VAL C 1 8 ? 16.111 49.512 52.195 1.00 16.01 8 VAL C CA 1
ATOM 892 C C . VAL C 1 8 ? 15.799 48.384 51.216 1.00 14.99 8 VAL C C 1
ATOM 893 O O . VAL C 1 8 ? 16.374 48.308 50.136 1.00 15.56 8 VAL C O 1
ATOM 897 N N . GLU C 1 9 ? 14.864 47.508 51.607 1.00 14.89 9 GLU C N 1
ATOM 898 C CA . GLU C 1 9 ? 14.426 46.392 50.736 1.00 15.01 9 GLU C CA 1
ATOM 899 C C . GLU C 1 9 ? 13.972 46.930 49.380 1.00 14.80 9 GLU C C 1
ATOM 900 O O . GLU C 1 9 ? 14.398 46.424 48.324 1.00 14.84 9 GLU C O 1
ATOM 906 N N . ARG C 1 10 ? 13.127 47.956 49.408 1.00 15.96 10 ARG C N 1
ATOM 907 C CA . ARG C 1 10 ? 12.482 48.472 48.189 1.00 17.50 10 ARG C CA 1
ATOM 908 C C . ARG C 1 10 ? 13.492 49.203 47.317 1.00 17.26 10 ARG C C 1
ATOM 909 O O . ARG C 1 10 ? 13.475 49.056 46.098 1.00 17.71 10 ARG C O 1
ATOM 917 N N . LYS C 1 11 ? 14.413 49.927 47.949 1.00 15.16 11 LYS C N 1
ATOM 918 C CA . LYS C 1 11 ? 15.472 50.614 47.175 1.00 16.59 11 LYS C CA 1
ATOM 919 C C . LYS C 1 11 ? 16.389 49.604 46.479 1.00 15.41 11 LYS C C 1
ATOM 920 O O . LYS C 1 11 ? 16.792 49.805 45.316 1.00 16.99 11 LYS C O 1
ATOM 926 N N . LEU C 1 12 ? 16.729 48.518 47.182 1.00 15.28 12 LEU C N 1
ATOM 927 C CA . LEU C 1 12 ? 17.612 47.503 46.570 1.00 15.80 12 LEU C CA 1
ATOM 928 C C . LEU C 1 12 ? 16.919 46.810 45.416 1.00 15.55 12 LEU C C 1
ATOM 929 O O . LEU C 1 12 ? 17.532 46.555 44.372 1.00 15.54 12 LEU C O 1
ATOM 934 N N . LYS C 1 13 ? 15.636 46.501 45.611 1.00 15.97 13 LYS C N 1
ATOM 935 C CA . LYS C 1 13 ? 14.871 45.828 44.550 1.00 16.29 13 LYS C CA 1
ATOM 936 C C . LYS C 1 13 ? 14.737 46.782 43.332 1.00 16.13 13 LYS C C 1
ATOM 937 O O . LYS C 1 13 ? 14.849 46.334 42.174 1.00 17.98 13 LYS C O 1
ATOM 943 N N . GLU C 1 14 ? 14.604 48.087 43.594 1.00 16.40 14 GLU C N 1
ATOM 944 C CA . GLU C 1 14 ? 14.512 49.062 42.510 1.00 17.13 14 GLU C CA 1
ATOM 945 C C . GLU C 1 14 ? 15.861 49.223 41.768 1.00 17.20 14 GLU C C 1
ATOM 946 O O . GLU C 1 14 ? 15.895 49.409 40.540 1.00 17.14 14 GLU C O 1
ATOM 952 N N . PHE C 1 15 ? 16.955 49.141 42.512 1.00 14.82 15 PHE C N 1
ATOM 953 C CA . PHE C 1 15 ? 18.295 49.172 41.881 1.00 14.61 15 PHE C CA 1
ATOM 954 C C . PHE C 1 15 ? 18.400 48.027 40.849 1.00 14.32 15 PHE C C 1
ATOM 955 O O . PHE C 1 15 ? 18.856 48.190 39.700 1.00 15.03 15 PHE C O 1
ATOM 963 N N . VAL C 1 16 ? 17.997 46.848 41.265 1.00 15.03 16 VAL C N 1
ATOM 964 C CA . VAL C 1 16 ? 18.101 45.678 40.404 1.00 14.88 16 VAL C CA 1
ATOM 965 C C . VAL C 1 16 ? 17.102 45.806 39.240 1.00 16.38 16 VAL C C 1
ATOM 966 O O . VAL C 1 16 ? 17.435 45.513 38.091 1.00 15.67 16 VAL C O 1
ATOM 970 N N . ARG C 1 17 ? 15.875 46.225 39.545 1.00 15.32 17 ARG C N 1
ATOM 971 C CA . ARG C 1 17 ? 14.883 46.484 38.459 1.00 16.93 17 ARG C CA 1
ATOM 972 C C . ARG C 1 17 ? 15.374 47.477 37.413 1.00 16.73 17 ARG C C 1
ATOM 973 O O . ARG C 1 17 ? 15.261 47.225 36.187 1.00 17.34 17 ARG C O 1
ATOM 981 N N . ARG C 1 18 ? 15.945 48.581 37.875 1.00 16.25 18 ARG C N 1
ATOM 982 C CA . ARG C 1 18 ? 16.391 49.643 36.940 1.00 16.27 18 ARG C CA 1
ATOM 983 C C . ARG C 1 18 ? 17.566 49.134 36.124 1.00 15.83 18 ARG C C 1
ATOM 984 O O . ARG C 1 18 ? 17.690 49.455 34.943 1.00 16.16 18 ARG C O 1
ATOM 992 N N . HIS C 1 19 ? 18.443 48.336 36.749 1.00 13.69 19 HIS C N 1
ATOM 993 C CA . HIS C 1 19 ? 19.530 47.775 35.966 1.00 13.98 19 HIS C CA 1
ATOM 994 C C . HIS C 1 19 ? 18.962 46.885 34.823 1.00 14.43 19 HIS C C 1
ATOM 995 O O . HIS C 1 19 ? 19.434 46.935 33.657 1.00 15.65 19 HIS C O 1
ATOM 1002 N N . GLN C 1 20 ? 17.930 46.087 35.107 1.00 15.49 20 GLN C N 1
ATOM 1003 C CA . GLN C 1 20 ? 17.371 45.223 34.082 1.00 16.54 20 GLN C CA 1
ATOM 1004 C C . GLN C 1 20 ? 16.726 46.082 32.967 1.00 17.65 20 GLN C C 1
ATOM 1005 O O . GLN C 1 20 ? 16.906 45.804 31.778 1.00 18.26 20 GLN C O 1
ATOM 1011 N N . GLU C 1 21 ? 16.031 47.135 33.362 1.00 17.31 21 GLU C N 1
ATOM 1012 C CA . GLU C 1 21 ? 15.345 47.982 32.443 1.00 18.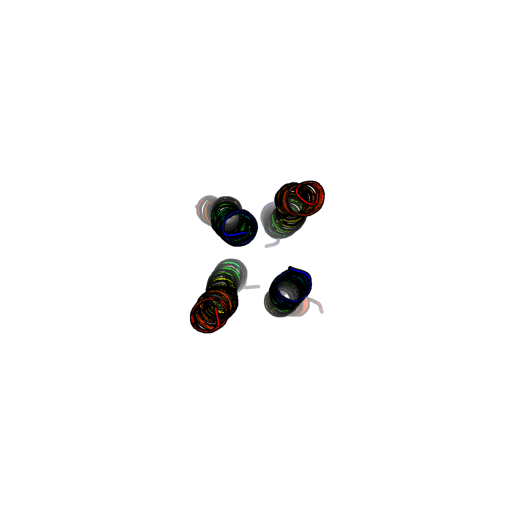55 21 GLU C CA 1
ATOM 1013 C C . GLU C 1 21 ? 16.326 48.705 31.550 1.00 17.24 21 GLU C C 1
ATOM 1014 O O . GLU C 1 21 ? 16.107 48.785 30.323 1.00 18.56 21 GLU C O 1
ATOM 1020 N N . ILE C 1 22 ? 17.378 49.273 32.141 1.00 16.81 22 ILE C N 1
ATOM 1021 C CA . ILE C 1 22 ? 18.440 49.905 31.334 1.00 15.11 22 ILE C CA 1
ATOM 1022 C C . ILE C 1 22 ? 19.024 48.895 30.335 1.00 14.83 22 ILE C C 1
ATOM 1023 O O . ILE C 1 22 ? 19.219 49.211 29.157 1.00 15.34 22 ILE C O 1
ATOM 1028 N N . THR C 1 23 ? 19.275 47.668 30.778 1.00 14.70 23 THR C N 1
ATOM 1029 C CA . THR C 1 23 ? 19.821 46.668 29.868 1.00 15.38 23 THR C CA 1
ATOM 1030 C C . THR C 1 23 ? 18.869 46.386 28.720 1.00 15.67 23 THR C C 1
ATOM 1031 O O . THR C 1 23 ? 19.291 46.358 27.521 1.00 17.23 23 THR C O 1
ATOM 1035 N N . GLN C 1 24 ? 17.593 46.149 29.052 1.00 16.06 24 GLN C N 1
ATOM 1036 C CA . GLN C 1 24 ? 16.619 45.768 28.001 1.00 18.47 24 GLN C CA 1
ATOM 1037 C C . GLN C 1 24 ? 16.491 46.929 27.027 1.00 18.88 24 GLN C C 1
ATOM 1038 O O . GLN C 1 24 ? 16.538 46.732 25.778 1.00 20.14 24 GLN C O 1
ATOM 1044 N N . GLU C 1 25 ? 16.393 48.143 27.554 1.00 18.38 25 GLU C N 1
ATOM 1045 C CA . GLU C 1 25 ? 16.209 49.329 26.659 1.00 19.84 25 GLU C CA 1
ATOM 1046 C C . GLU C 1 25 ? 17.451 49.565 25.803 1.00 18.98 25 GLU C C 1
ATOM 1047 O O . GLU C 1 25 ? 17.369 49.940 24.628 1.00 19.98 25 GLU C O 1
ATOM 1053 N N . THR C 1 26 ? 18.627 49.399 26.404 1.00 17.84 26 THR C N 1
ATOM 1054 C CA . THR C 1 26 ? 19.860 49.591 25.664 1.00 17.52 26 THR C CA 1
ATOM 1055 C C . THR C 1 26 ? 20.016 48.564 24.546 1.00 17.55 26 THR C C 1
ATOM 1056 O O . THR C 1 26 ? 20.439 48.890 23.410 1.00 18.17 26 THR C O 1
ATOM 1060 N N . LEU C 1 27 ? 19.673 47.312 24.841 1.00 17.84 27 LEU C N 1
ATOM 1061 C CA . LEU C 1 27 ? 19.783 46.283 23.819 1.00 18.42 27 LEU C CA 1
ATOM 1062 C C . LEU C 1 27 ? 18.809 46.550 22.672 1.00 18.70 27 LEU C C 1
ATOM 1063 O O . LEU C 1 27 ? 19.124 46.285 21.482 1.00 20.42 27 LEU C O 1
ATOM 1068 N N . HIS C 1 28 ? 17.637 47.094 23.002 1.00 18.75 28 HIS C N 1
ATOM 1069 C CA . HIS C 1 28 ? 16.592 47.353 22.002 1.00 20.82 28 HIS C CA 1
ATOM 1070 C C . HIS C 1 28 ? 17.066 48.502 21.122 1.00 20.05 28 HIS C C 1
ATOM 1071 O O . HIS C 1 28 ? 16.964 48.452 19.889 1.00 21.13 28 HIS C O 1
ATOM 1078 N N . GLU C 1 29 ? 17.611 49.541 21.740 1.00 19.56 29 GLU C N 1
ATOM 1079 C CA . GLU C 1 29 ? 18.105 50.676 20.986 1.00 19.93 29 GLU C CA 1
ATOM 1080 C C . GLU C 1 29 ? 19.301 50.287 20.090 1.00 19.78 29 GLU C C 1
ATOM 1081 O O . GLU C 1 29 ? 19.467 50.726 18.952 1.00 20.56 29 GLU C O 1
ATOM 1087 N N . TYR C 1 30 ? 20.167 49.447 20.635 1.00 18.89 30 TYR C N 1
ATOM 1088 C CA . TYR C 1 30 ? 21.357 49.019 19.928 1.00 19.12 30 TYR C CA 1
ATOM 1089 C C . TYR C 1 30 ? 20.959 48.269 18.652 1.00 19.87 30 TYR C C 1
ATOM 1090 O O . TYR C 1 30 ? 21.532 48.532 17.570 1.00 20.10 30 TYR C O 1
ATOM 1099 N N . ALA C 1 31 ? 19.948 47.409 18.782 1.00 20.26 31 ALA C N 1
ATOM 1100 C CA . ALA C 1 31 ? 19.391 46.625 17.666 1.00 21.46 31 ALA C CA 1
ATOM 1101 C C . ALA C 1 31 ? 18.783 47.561 16.635 1.00 22.47 31 ALA C C 1
ATOM 1102 O O . ALA C 1 31 ? 19.005 47.351 15.440 1.00 25.29 31 ALA C O 1
ATOM 1104 N N . GLN C 1 32 ? 18.039 48.573 17.075 1.00 22.98 32 GLN C N 1
ATOM 1105 C CA . GLN C 1 32 ? 17.428 49.561 16.145 1.00 24.51 32 GLN C CA 1
ATOM 1106 C C . GLN C 1 32 ? 18.536 50.254 15.340 1.00 23.62 32 GLN C C 1
ATOM 1107 O O . GLN C 1 32 ? 18.463 50.370 14.111 1.00 24.69 32 GLN C O 1
ATOM 1113 N N . LYS C 1 33 ? 19.548 50.779 16.033 1.00 22.92 33 LYS C N 1
ATOM 1114 C CA . LYS C 1 33 ? 20.611 51.522 15.351 1.00 21.46 33 LYS C CA 1
ATOM 1115 C C . LYS C 1 33 ? 21.396 50.641 14.387 1.00 23.17 33 LYS C C 1
ATOM 1116 O O . LYS C 1 33 ? 21.660 51.052 13.254 1.00 23.24 33 LYS C O 1
ATOM 1122 N N . LEU C 1 34 ? 21.771 49.438 14.837 1.00 22.15 34 LEU C N 1
ATOM 1123 C CA . LEU C 1 34 ? 22.422 48.476 13.917 1.00 23.83 34 LEU C CA 1
ATOM 1124 C C . LEU C 1 34 ? 21.522 48.125 12.744 1.00 23.89 34 LEU C C 1
ATO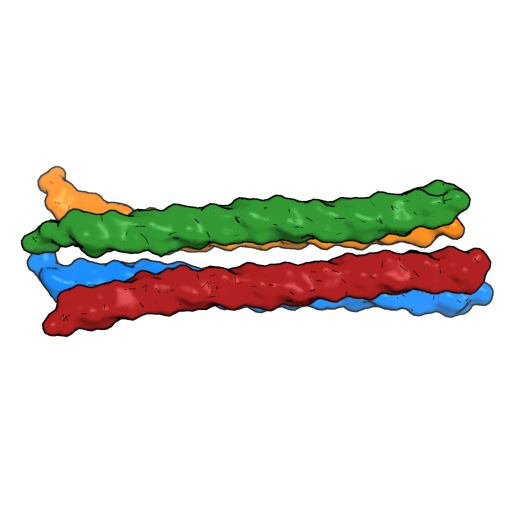M 1125 O O . LEU C 1 34 ? 22.010 47.999 11.629 1.00 27.58 34 LEU C O 1
ATOM 1130 N N . GLY C 1 35 ? 2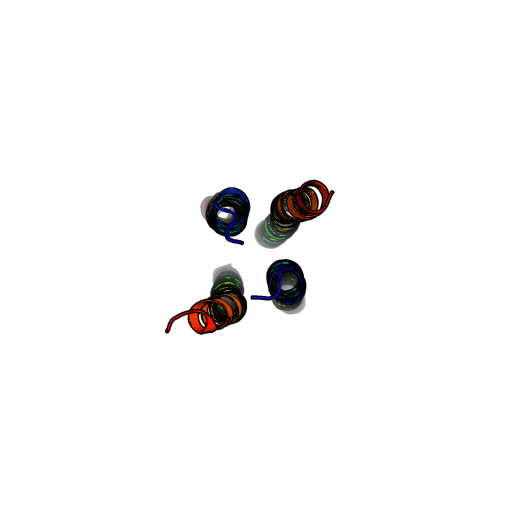0.227 47.982 12.977 1.00 25.18 35 GLY C N 1
ATOM 1131 C CA . GLY C 1 35 ? 19.271 47.664 11.915 1.00 27.14 35 GLY C CA 1
ATOM 1132 C C . GLY C 1 35 ? 19.204 48.730 10.842 1.00 27.98 35 GLY C C 1
ATOM 1133 O O . GLY C 1 35 ? 19.160 48.405 9.641 1.00 29.48 35 GLY C O 1
ATOM 1134 N N . LEU C 1 36 ? 19.200 49.996 11.261 1.00 28.94 36 LEU C N 1
ATOM 1135 C CA . LEU C 1 36 ? 19.178 51.137 10.326 1.00 29.82 36 LEU C CA 1
ATOM 1136 C C . LEU C 1 36 ? 20.425 51.138 9.454 1.00 29.93 36 LEU C C 1
ATOM 1137 O O . LEU C 1 36 ? 20.352 51.453 8.252 1.00 30.35 36 LEU C O 1
ATOM 1142 N N . ASN C 1 37 ? 21.563 50.768 10.040 1.00 28.81 37 ASN C N 1
ATOM 1143 C CA . ASN C 1 37 ? 22.854 50.688 9.338 1.00 30.02 37 ASN C CA 1
ATOM 1144 C C . ASN C 1 37 ? 22.904 49.503 8.347 1.00 31.79 37 ASN C C 1
ATOM 1145 O O . ASN C 1 37 ? 23.439 49.614 7.237 1.00 30.74 37 ASN C O 1
ATOM 1150 N N . GLN C 1 38 ? 22.369 48.370 8.770 1.00 33.00 38 GLN C N 1
ATOM 1151 C CA . GLN C 1 38 ? 22.327 47.179 7.931 1.00 35.90 38 GLN C CA 1
ATOM 1152 C C . GLN C 1 38 ? 21.403 47.379 6.749 1.00 37.96 38 GLN C C 1
ATOM 1153 O O . GLN C 1 38 ? 21.729 46.983 5.624 1.00 38.98 38 GLN C O 1
ATOM 1159 N N . GLN C 1 39 ? 20.240 47.981 6.983 1.00 40.11 39 GLN C N 1
ATOM 1160 C CA . GLN C 1 39 ? 19.283 48.188 5.892 1.00 42.38 39 GLN C CA 1
ATOM 1161 C C . GLN C 1 39 ? 19.825 49.187 4.877 1.00 44.03 39 GLN C C 1
ATOM 1162 O O . GLN C 1 39 ? 19.453 49.149 3.697 1.00 44.12 39 GLN C O 1
ATOM 1168 N N . ALA C 1 40 ? 20.721 50.066 5.322 1.00 45.20 40 ALA C N 1
ATOM 1169 C CA . ALA C 1 40 ? 21.380 50.998 4.413 1.00 47.29 40 ALA C CA 1
ATOM 1170 C C . ALA C 1 40 ? 22.398 50.298 3.490 1.00 48.57 40 ALA C C 1
ATOM 1171 O O . ALA C 1 40 ? 22.430 50.584 2.290 1.00 48.82 40 ALA C O 1
ATOM 1173 N N . ILE C 1 41 ? 23.212 49.388 4.027 1.00 50.17 41 ILE C N 1
ATOM 1174 C CA . ILE C 1 41 ? 24.194 48.667 3.204 1.00 51.80 41 ILE C CA 1
ATOM 1175 C C . ILE C 1 41 ? 23.498 47.710 2.233 1.00 53.45 41 ILE C C 1
ATOM 1176 O O . ILE C 1 41 ? 23.990 47.473 1.131 1.00 53.50 41 ILE C O 1
ATOM 1181 N N . GLU C 1 42 ? 22.340 47.197 2.644 1.00 55.10 42 GLU C N 1
ATOM 1182 C CA . GLU C 1 42 ? 21.527 46.309 1.820 1.00 56.89 42 GLU C CA 1
ATOM 1183 C C . GLU C 1 42 ? 20.820 47.079 0.711 1.00 58.68 42 GLU C C 1
ATOM 1184 O O . GLU C 1 42 ? 20.753 46.602 -0.428 1.00 59.40 42 GLU C O 1
ATOM 1190 N N . GLN C 1 43 ? 20.293 48.257 1.046 1.00 60.45 43 GLN C N 1
ATOM 1191 C CA . GLN C 1 43 ? 19.589 49.108 0.080 1.00 62.35 43 GLN C CA 1
ATOM 1192 C C . GLN C 1 43 ? 20.544 49.868 -0.846 1.00 63.76 43 GLN C C 1
ATOM 1193 O O . GLN C 1 43 ? 20.099 50.523 -1.797 1.00 64.05 43 GLN C O 1
ATOM 1195 N N . PHE C 1 44 ? 21.845 49.790 -0.560 1.00 64.98 44 PHE C N 1
ATOM 1196 C CA . PHE C 1 44 ? 22.873 50.258 -1.490 1.00 66.27 44 PHE C CA 1
ATOM 1197 C C . PHE C 1 44 ? 22.902 49.355 -2.732 1.00 67.36 44 PHE C C 1
ATOM 1198 O O . PHE C 1 44 ? 23.147 49.832 -3.841 1.00 67.59 44 PHE C O 1
ATOM 1206 N N . PHE C 1 45 ? 22.649 48.061 -2.527 1.00 68.60 45 PHE C N 1
ATOM 1207 C CA . PHE C 1 45 ? 22.521 47.077 -3.609 1.00 69.74 45 PHE C CA 1
ATOM 1208 C C . PHE C 1 45 ? 21.061 46.943 -4.086 1.00 70.22 45 PHE C C 1
ATOM 1209 O O . PHE C 1 45 ? 20.246 46.293 -3.421 1.00 70.34 45 PHE C O 1
ATOM 1217 N N . ARG C 1 46 ? 20.721 47.536 -5.230 1.00 70.59 46 ARG C N 1
ATOM 1218 C CA . ARG C 1 46 ? 21.649 48.302 -6.051 1.00 70.83 46 ARG 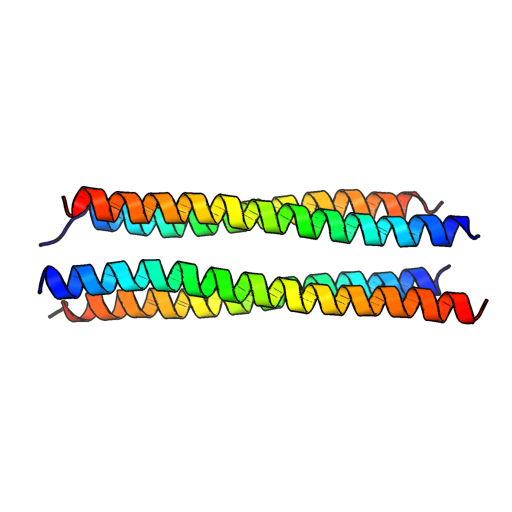C CA 1
ATOM 1219 C C . ARG C 1 46 ? 21.080 49.694 -6.310 1.00 70.98 46 ARG C C 1
ATOM 1220 O O . ARG C 1 46 ? 20.147 50.129 -5.628 1.00 71.00 46 ARG C O 1
ATOM 1222 N N . SER D 1 5 ? 32.781 48.929 -7.403 1.00 57.63 5 SER D N 1
ATOM 1223 C CA . SER D 1 5 ? 34.215 48.888 -7.807 1.00 57.37 5 SER D CA 1
ATOM 1224 C C . SER D 1 5 ? 35.052 49.124 -6.555 1.00 57.13 5 SER D C 1
ATOM 1225 O O . SER D 1 5 ? 34.969 48.345 -5.598 1.00 57.29 5 SER D O 1
ATOM 1227 N N . GLU D 1 6 ? 35.850 50.194 -6.560 1.00 56.46 6 GLU D N 1
ATOM 1228 C CA . GLU D 1 6 ? 36.365 50.771 -5.326 1.00 55.79 6 GLU D CA 1
ATOM 1229 C C . GLU D 1 6 ? 35.182 51.385 -4.545 1.00 55.13 6 GLU D C 1
ATOM 1230 O O . GLU D 1 6 ? 35.288 51.632 -3.340 1.00 55.07 6 GLU D O 1
ATOM 1232 N N . GLU D 1 7 ? 34.062 51.601 -5.245 1.00 54.24 7 GLU D N 1
ATOM 1233 C CA . GLU D 1 7 ? 32.805 52.077 -4.652 1.00 53.55 7 GLU D CA 1
ATOM 1234 C C . GLU D 1 7 ? 32.196 51.033 -3.706 1.00 52.39 7 GLU D C 1
ATOM 1235 O O . GLU D 1 7 ? 31.741 51.373 -2.614 1.00 52.10 7 GLU D O 1
ATOM 1241 N N . VAL D 1 8 ? 32.171 49.772 -4.136 1.00 51.16 8 VAL D N 1
ATOM 1242 C CA . VAL D 1 8 ? 31.750 48.673 -3.263 1.00 49.53 8 VAL D CA 1
ATOM 1243 C C . VAL D 1 8 ? 32.660 48.615 -2.038 1.00 48.39 8 VAL D C 1
ATOM 1244 O O . VAL D 1 8 ? 32.174 48.527 -0.899 1.00 47.88 8 VAL D O 1
ATOM 1248 N N . GLU D 1 9 ? 33.971 48.687 -2.273 1.00 46.77 9 GLU D N 1
ATOM 1249 C CA . GLU D 1 9 ? 34.958 48.684 -1.189 1.00 45.19 9 GLU D CA 1
ATOM 1250 C C . GLU D 1 9 ? 34.707 49.825 -0.198 1.00 44.09 9 GLU D C 1
ATOM 1251 O O . GLU D 1 9 ? 34.823 49.649 1.016 1.00 44.23 9 GLU D O 1
ATOM 1253 N N . ARG D 1 10 ? 34.331 50.982 -0.723 1.00 42.03 10 ARG D N 1
ATOM 1254 C CA . ARG D 1 10 ? 34.036 52.149 0.102 1.00 40.53 10 ARG D CA 1
ATOM 1255 C C . ARG D 1 10 ? 32.816 51.950 1.002 1.00 39.13 10 ARG D C 1
ATOM 1256 O O . ARG D 1 10 ? 32.856 52.317 2.179 1.00 39.02 10 ARG D O 1
ATOM 1258 N N . LYS D 1 11 ? 31.737 51.392 0.445 1.00 37.76 11 LYS D N 1
ATOM 1259 C CA . LYS D 1 11 ? 30.467 51.242 1.164 1.00 36.45 11 LYS D CA 1
ATOM 1260 C C . LYS D 1 11 ? 30.621 50.152 2.235 1.00 36.30 11 LYS D C 1
ATOM 1261 O O . LYS D 1 11 ? 30.123 50.286 3.364 1.00 34.90 11 LYS D O 1
ATOM 1267 N N . LEU D 1 12 ? 31.338 49.098 1.889 1.00 35.85 12 LEU D N 1
ATOM 1268 C CA . LEU D 1 12 ? 31.519 48.001 2.830 1.00 35.65 12 LEU D CA 1
ATOM 1269 C C . LEU D 1 12 ? 32.360 48.453 4.036 1.00 35.10 12 LEU D C 1
ATOM 1270 O O . LEU D 1 12 ? 31.988 48.173 5.202 1.00 35.10 12 LEU D O 1
ATOM 1275 N N . LYS D 1 13 ? 33.436 49.201 3.779 1.00 33.85 13 LYS D N 1
ATOM 1276 C CA . LYS D 1 13 ? 34.301 49.739 4.842 1.00 33.75 13 LYS D CA 1
ATOM 1277 C C . LYS D 1 13 ? 33.553 50.739 5.715 1.00 33.43 13 LYS D C 1
ATOM 1278 O O . LYS D 1 13 ? 33.735 50.770 6.924 1.00 33.50 13 LYS D O 1
ATOM 1284 N N . GLU D 1 14 ? 32.718 51.567 5.097 1.00 32.72 14 GLU D N 1
ATOM 1285 C CA . GLU D 1 14 ? 31.892 52.490 5.873 1.00 32.34 14 GLU D CA 1
ATOM 1286 C C . GLU D 1 14 ? 30.831 51.773 6.719 1.00 31.94 14 GLU D C 1
ATOM 1287 O O . GLU D 1 14 ? 30.559 52.204 7.855 1.00 31.61 14 GLU D O 1
ATOM 1293 N N . PHE D 1 15 ? 30.209 50.726 6.176 1.00 30.03 15 PHE D N 1
ATOM 1294 C CA . PHE D 1 15 ? 29.273 49.906 6.940 1.00 29.84 15 PHE D CA 1
ATOM 1295 C C . PHE D 1 15 ? 29.951 49.404 8.218 1.00 28.91 15 PHE D C 1
ATOM 1296 O O . PHE D 1 15 ? 29.372 49.434 9.345 1.00 27.40 15 PHE D O 1
ATOM 1304 N N . VAL D 1 16 ? 31.165 48.900 8.067 1.00 29.15 16 VAL D N 1
ATOM 1305 C CA . VAL D 1 16 ? 31.865 48.324 9.224 1.00 28.71 16 VAL D CA 1
ATOM 1306 C C . VAL D 1 16 ? 32.224 49.449 10.224 1.00 28.78 16 VAL D C 1
ATOM 1307 O O . VAL D 1 16 ? 32.031 49.300 11.444 1.00 28.24 16 VAL D O 1
ATOM 1311 N N . ARG D 1 17 ? 32.679 50.593 9.714 1.00 28.15 17 ARG D N 1
ATOM 1312 C CA . ARG D 1 17 ? 33.060 51.714 10.567 1.00 28.41 17 ARG D CA 1
ATOM 1313 C C . ARG D 1 17 ? 31.828 52.207 11.338 1.00 27.81 17 ARG D C 1
ATOM 1314 O O . ARG D 1 17 ? 31.922 52.489 12.526 1.00 30.04 17 ARG D O 1
ATOM 1322 N N . ARG D 1 18 ? 30.679 52.295 10.682 1.00 27.26 18 ARG D N 1
ATOM 1323 C CA . ARG D 1 18 ? 29.465 52.774 11.355 1.00 26.15 18 ARG D CA 1
ATOM 1324 C C . ARG D 1 18 ? 29.024 51.721 12.402 1.00 25.89 18 ARG D C 1
ATOM 1325 O O . ARG D 1 18 ? 28.576 52.084 13.502 1.00 25.11 18 ARG D O 1
ATOM 1333 N N . HIS D 1 19 ? 29.123 50.439 12.047 1.00 25.34 19 HIS D N 1
ATOM 1334 C CA . HIS D 1 19 ? 28.781 49.341 13.004 1.00 25.45 19 HIS D CA 1
ATOM 1335 C C . HIS D 1 19 ? 29.603 49.511 14.283 1.00 26.19 19 HIS D C 1
ATOM 1336 O O . HIS D 1 19 ? 29.065 49.421 15.410 1.00 25.62 19 HIS D O 1
ATOM 1343 N N . GLN D 1 20 ? 30.899 49.790 14.132 1.00 26.70 20 GLN D N 1
ATOM 1344 C CA . GLN D 1 20 ? 31.834 49.988 15.253 1.00 28.14 20 GLN D CA 1
ATOM 1345 C C . GLN D 1 20 ? 31.519 51.255 16.087 1.00 26.85 20 GLN D C 1
ATOM 1346 O O . GLN D 1 20 ? 31.576 51.252 17.333 1.00 26.18 20 GLN D O 1
ATOM 1352 N N . GLU D 1 21 ? 31.157 52.335 15.388 1.00 25.03 21 GLU D N 1
ATOM 1353 C CA . GLU D 1 21 ? 30.828 53.592 16.020 1.00 24.42 21 GLU D CA 1
ATOM 1354 C C . GLU D 1 21 ? 29.543 53.390 16.844 1.00 23.06 21 GLU D C 1
ATOM 1355 O O . GLU D 1 21 ? 29.460 53.853 17.999 1.00 22.54 21 GLU D O 1
ATOM 1361 N N . ILE D 1 22 ? 28.543 52.734 16.252 1.00 22.34 22 ILE D N 1
ATOM 1362 C CA . ILE D 1 22 ? 27.297 52.441 16.982 1.00 20.73 22 ILE D CA 1
ATOM 1363 C C . ILE D 1 22 ? 27.622 51.655 18.257 1.00 21.56 22 ILE D C 1
ATOM 1364 O O . ILE D 1 22 ? 27.144 51.972 19.374 1.00 21.22 22 ILE D O 1
ATOM 1369 N N . THR D 1 23 ? 28.430 50.616 18.078 1.00 20.56 23 THR D N 1
ATOM 1370 C CA . THR D 1 23 ? 28.857 49.779 19.239 1.00 22.27 23 THR D CA 1
ATOM 1371 C C . THR D 1 23 ? 29.562 50.585 20.318 1.00 21.33 23 THR D C 1
ATOM 1372 O O . THR D 1 23 ? 29.186 50.522 21.525 1.00 21.91 23 THR D O 1
ATOM 1376 N N . GLN D 1 24 ? 30.496 51.442 19.922 1.00 22.04 24 GLN D N 1
ATOM 1377 C CA . GLN D 1 24 ? 31.273 52.263 20.858 1.00 23.67 24 GLN D CA 1
ATOM 1378 C C . GLN D 1 24 ? 30.389 53.255 21.620 1.00 21.79 24 GLN D C 1
ATOM 1379 O O . GLN D 1 24 ? 30.440 53.351 22.837 1.00 21.23 24 GLN D O 1
ATOM 1385 N N . GLU D 1 25 ? 29.531 53.955 20.886 1.00 19.86 25 GLU D N 1
ATOM 1386 C CA . GLU D 1 25 ? 28.670 54.941 21.497 1.00 19.63 25 GLU D CA 1
ATOM 1387 C C . GLU D 1 25 ? 27.658 54.292 22.445 1.00 18.85 25 GLU D C 1
ATOM 1388 O O . GLU D 1 25 ? 27.352 54.821 23.491 1.00 18.29 25 GLU D O 1
ATOM 1394 N N . THR D 1 26 ? 27.173 53.140 22.073 1.00 17.78 26 THR D N 1
ATOM 1395 C CA . THR D 1 26 ? 26.107 52.483 22.837 1.00 17.84 26 THR D CA 1
ATOM 1396 C C . THR D 1 26 ? 26.729 51.917 24.127 1.00 17.60 26 THR D C 1
ATOM 1397 O O . THR D 1 26 ? 26.127 51.950 25.185 1.00 16.65 26 THR D O 1
ATOM 1401 N N . LEU D 1 27 ? 27.913 51.322 23.999 1.00 18.98 27 LEU D N 1
ATOM 1402 C CA . LEU D 1 27 ? 28.624 50.845 25.205 1.00 19.31 27 LEU D CA 1
ATOM 1403 C C . LEU D 1 27 ? 28.908 51.976 26.179 1.00 19.81 27 LEU D C 1
ATOM 1404 O O . LEU D 1 27 ? 28.736 51.810 27.385 1.00 20.53 27 LEU D O 1
ATOM 1409 N N . HIS D 1 28 ? 29.287 53.162 25.674 1.00 16.79 28 HIS D N 1
ATOM 1410 C CA . HIS D 1 28 ? 29.536 54.292 26.541 1.00 18.73 28 HIS D CA 1
ATOM 1411 C C . HIS D 1 28 ? 28.248 54.710 27.239 1.00 17.59 28 HIS D C 1
ATOM 1412 O O . HIS D 1 28 ? 28.227 54.913 28.470 1.00 18.29 28 HIS D O 1
ATOM 1419 N N . GLU D 1 29 ? 27.162 54.836 26.462 1.00 15.99 29 GLU D N 1
ATOM 1420 C CA . GLU D 1 29 ? 25.863 55.210 27.002 1.00 15.85 29 GLU D CA 1
ATOM 1421 C C . GLU D 1 29 ? 25.402 54.221 28.091 1.00 15.55 29 GLU D C 1
ATOM 1422 O O . GLU D 1 29 ? 24.905 54.630 29.148 1.00 16.01 29 GLU D O 1
ATOM 1428 N N . TYR D 1 30 ? 25.541 52.935 27.782 1.00 15.10 30 TYR D N 1
ATOM 1429 C CA . TYR D 1 30 ? 25.147 51.889 28.733 1.00 14.87 30 TYR D CA 1
ATOM 1430 C C . TYR D 1 30 ? 25.913 52.051 30.053 1.00 15.09 30 TYR D C 1
ATOM 1431 O O . TYR D 1 30 ? 25.302 52.075 31.163 1.00 15.75 30 TYR D O 1
ATOM 1440 N N . ALA D 1 31 ? 27.239 52.187 29.947 1.00 15.72 31 ALA D N 1
ATOM 1441 C CA . ALA D 1 31 ? 28.067 52.352 31.153 1.00 16.05 31 ALA D CA 1
ATOM 1442 C C . ALA D 1 31 ? 27.654 53.605 31.936 1.00 16.35 31 ALA D C 1
ATOM 1443 O O . ALA D 1 31 ? 27.628 53.573 33.187 1.00 19.34 31 ALA D O 1
ATOM 1445 N N . GLN D 1 32 ? 27.332 54.707 31.225 1.00 15.92 32 GLN D N 1
ATOM 1446 C CA . GLN D 1 32 ? 26.898 55.947 31.902 1.00 15.42 32 GLN D CA 1
ATOM 1447 C C . GLN D 1 32 ? 25.578 55.755 32.652 1.00 15.97 32 GLN D C 1
ATOM 1448 O O . GLN D 1 32 ? 25.443 56.174 33.810 1.00 18.16 32 GLN D O 1
ATOM 1454 N N . LYS D 1 33 ? 24.614 55.120 31.992 1.00 15.03 33 LYS D N 1
ATOM 1455 C CA . LYS D 1 33 ? 23.298 54.882 32.635 1.00 14.89 33 LYS D CA 1
ATOM 1456 C C . LYS D 1 33 ? 23.430 53.951 33.826 1.00 15.93 33 LYS D C 1
ATOM 1457 O O . LYS D 1 33 ? 22.859 54.208 34.906 1.00 16.88 33 LYS D O 1
ATOM 1463 N N . LEU D 1 34 ? 24.205 52.885 33.649 1.00 15.00 34 LEU D N 1
ATOM 1464 C CA . LEU D 1 34 ? 24.418 51.943 34.776 1.00 15.87 34 LEU D CA 1
ATOM 1465 C C . LEU D 1 34 ? 25.143 52.657 35.915 1.00 17.42 34 LEU D C 1
ATOM 1466 O O . LEU D 1 34 ? 24.839 52.446 37.089 1.00 18.42 34 LEU D O 1
ATOM 1471 N N . GLY D 1 35 ? 26.108 53.520 35.570 1.00 17.35 35 GLY D N 1
ATOM 1472 C CA . GLY D 1 35 ? 26.808 54.279 36.590 1.00 18.76 35 GLY D CA 1
ATOM 1473 C C . GLY D 1 35 ? 25.914 55.200 37.403 1.00 17.77 35 GLY D C 1
ATOM 1474 O O . GLY D 1 35 ? 26.125 55.365 38.618 1.00 20.71 35 GLY D O 1
ATOM 1475 N N . LEU D 1 36 ? 24.899 55.806 36.768 1.00 17.84 36 LEU D N 1
ATOM 1476 C CA . LEU D 1 36 ? 23.978 56.667 37.511 1.00 18.40 36 LEU D CA 1
ATOM 1477 C C . LEU D 1 36 ? 23.114 55.835 38.469 1.00 17.91 36 LEU D C 1
ATOM 1478 O O . LEU D 1 36 ? 22.815 56.262 39.581 1.00 19.22 36 LEU D O 1
ATOM 1483 N N . ASN D 1 37 ? 22.703 54.656 38.011 1.00 17.00 37 ASN D N 1
ATOM 1484 C CA . ASN D 1 37 ? 21.929 53.739 38.890 1.00 15.86 37 ASN D CA 1
ATOM 1485 C C . ASN D 1 37 ? 22.739 53.289 40.101 1.00 16.50 37 ASN D C 1
ATOM 1486 O O . ASN D 1 37 ? 22.243 53.222 41.240 1.00 18.20 37 ASN D O 1
ATOM 1491 N N . GLN D 1 38 ? 23.999 52.958 39.843 1.00 16.83 38 GLN D N 1
ATOM 1492 C CA . GLN D 1 38 ? 24.947 52.619 40.920 1.00 17.47 38 GLN D CA 1
ATOM 1493 C C . GLN D 1 38 ? 25.124 53.762 41.897 1.00 18.49 38 GLN D C 1
ATOM 1494 O O . GLN D 1 38 ? 25.102 53.549 43.115 1.00 17.66 38 GLN D O 1
ATOM 1500 N N . GLN D 1 39 ? 25.326 54.981 41.375 1.00 19.05 39 GLN D N 1
ATOM 1501 C CA . GLN D 1 39 ? 25.431 56.169 42.232 1.00 20.58 39 GLN D CA 1
ATOM 1502 C C . GLN D 1 39 ? 24.212 56.347 43.153 1.00 21.18 39 GLN D C 1
ATOM 1503 O O . GLN D 1 39 ? 24.358 56.719 44.320 1.00 21.95 39 GLN D O 1
ATOM 1509 N N . ALA D 1 40 ? 23.038 56.072 42.598 1.00 19.26 40 ALA D N 1
ATOM 1510 C CA . ALA D 1 40 ? 21.785 56.237 43.296 1.00 18.96 40 ALA D CA 1
ATOM 1511 C C . ALA D 1 40 ? 21.730 55.289 44.487 1.00 18.40 40 ALA D C 1
ATOM 1512 O O . ALA D 1 40 ? 21.419 55.734 45.571 1.00 19.24 40 ALA D O 1
ATOM 1514 N N . ILE D 1 41 ? 22.041 54.007 44.292 1.00 16.73 41 ILE D N 1
ATOM 1515 C CA . ILE D 1 41 ? 21.919 53.067 45.419 1.00 16.40 41 ILE D CA 1
ATOM 1516 C C . ILE D 1 41 ? 23.004 53.331 46.457 1.00 17.26 41 ILE D C 1
ATOM 1517 O O . ILE D 1 41 ? 22.741 53.239 47.660 1.00 18.45 41 ILE D O 1
ATOM 1522 N N . GLU D 1 42 ? 24.207 53.683 45.996 1.00 16.40 42 GLU D N 1
ATOM 1523 C CA . GLU D 1 42 ? 25.307 54.038 46.944 1.00 18.74 42 GLU D CA 1
ATOM 1524 C C . GLU D 1 42 ? 24.966 55.298 47.722 1.00 19.06 42 GLU D C 1
ATOM 1525 O O . GLU D 1 42 ? 25.238 55.381 48.933 1.00 20.84 42 GLU D O 1
ATOM 1531 N N . GLN D 1 43 ? 24.317 56.276 47.059 1.00 20.14 43 GLN D N 1
ATOM 1532 C CA . GLN D 1 43 ? 23.947 57.464 47.791 1.00 20.88 43 GLN D CA 1
ATOM 1533 C C . GLN D 1 43 ? 22.873 57.166 48.834 1.00 21.81 43 GLN D C 1
ATOM 1534 O O . GLN D 1 43 ? 22.878 57.723 49.945 1.00 22.50 43 GLN D O 1
ATOM 1540 N N . PHE D 1 44 ? 21.937 56.305 48.455 1.00 20.83 44 PHE D N 1
ATOM 1541 C CA . PHE D 1 44 ? 20.921 55.901 49.408 1.00 21.78 44 PHE D CA 1
ATOM 1542 C C . PHE D 1 44 ? 21.545 55.254 50.659 1.00 21.93 44 PHE D C 1
ATOM 1543 O O . PHE D 1 44 ? 21.179 55.604 51.799 1.00 23.38 44 PHE D O 1
ATOM 1551 N N . PHE D 1 45 ? 22.487 54.315 50.485 1.00 21.72 45 PHE D N 1
ATOM 1552 C CA . PHE D 1 45 ? 23.112 53.649 51.633 1.00 22.04 45 PHE D CA 1
ATOM 1553 C C . PHE D 1 45 ? 23.843 54.676 52.518 1.00 24.55 45 PHE D C 1
ATOM 1554 O O . PHE D 1 45 ? 23.815 54.580 53.749 1.00 25.69 45 PHE D O 1
ATOM 1562 N N . ARG D 1 46 ? 24.514 55.619 51.882 1.00 24.45 46 ARG D N 1
ATOM 1563 C CA . ARG D 1 46 ? 25.202 56.686 52.669 1.00 27.67 46 ARG D CA 1
ATOM 1564 C C . ARG D 1 46 ? 24.242 57.487 53.508 1.00 29.27 46 ARG D C 1
ATOM 1565 O O . ARG D 1 46 ? 24.492 57.708 54.708 1.00 32.24 46 ARG D O 1
ATOM 1573 N N . GLU D 1 47 ? 23.168 57.955 52.900 1.00 31.62 47 GLU D N 1
ATOM 1574 C CA . GLU D 1 47 ? 22.173 58.770 53.588 1.00 33.60 47 GLU D CA 1
ATOM 1575 C C . GLU D 1 47 ? 21.535 57.926 54.688 1.00 33.95 47 GLU D C 1
ATOM 1576 O O . GLU D 1 47 ? 21.382 58.377 55.816 1.00 33.73 47 GLU D O 1
ATOM 1582 N N . PHE D 1 48 ? 21.200 56.678 54.367 1.00 33.25 48 PHE D N 1
ATOM 1583 C CA . PHE D 1 48 ? 20.473 55.846 55.322 1.00 35.08 48 PHE D CA 1
ATOM 1584 C C . PHE D 1 48 ? 21.327 55.641 56.574 1.00 36.92 48 PHE D C 1
ATOM 1585 O O . PHE D 1 48 ? 20.828 55.775 57.703 1.00 37.35 48 PHE D O 1
ATOM 1593 N N . GLU D 1 49 ? 22.615 55.361 56.371 1.00 38.80 49 GLU D N 1
ATOM 1594 C CA . GLU D 1 49 ? 23.562 55.196 57.465 1.00 41.48 49 GLU D CA 1
ATOM 1595 C C . GLU D 1 49 ? 23.770 56.455 58.321 1.00 42.35 49 GLU D C 1
ATOM 1596 O O . GLU D 1 49 ? 24.269 56.350 59.448 1.00 43.32 49 GLU D O 1
ATOM 1602 N N . GLN D 1 50 ? 23.402 57.623 57.798 1.00 42.79 50 GLN D N 1
ATOM 1603 C CA . GLN D 1 50 ? 23.592 58.886 58.525 1.00 43.40 50 GLN D CA 1
ATOM 1604 C C . GLN D 1 50 ? 22.447 59.142 59.505 1.00 44.06 50 GLN D C 1
ATOM 1605 O O . GLN D 1 50 ? 22.330 60.249 60.058 1.00 44.76 50 GLN D O 1
#

B-factor: mean 29.26, std 13.13, range [11.68, 71.45]

Secondary structure (DSSP, 8-state):
--HHHHHHHHHHHHHHHHHHHHHHHHHHHHHHHHHHHHHHHHHHHHHHT-/-HHHHHHHHHHHHHHHHHHHHHHHHHHHHHHHHHHHHHHHHHTT--/---HHHHHHHHHHHHHHHHHHHHHHHHHHHHHHHHHHHHHHH--/-HHHHHHHHHHHHHHHHHHHHHHHHHHHHHHHHHHHHHHHHHHHH-

Radius of gyration: 22.03 Å; Cα contacts (8 Å, |Δi|>4): 65; chains: 4; bounding box: 35×30×71 Å

CATH classification: 1.10.287.210

Solvent-accessible surface area: 12344 Å² total; per-residue (Å²): 99,48,94,69,58,15,64,142,62,20,80,75,12,4,122,67,9,62,59,2,13,99,72,10,29,118,52,18,41,112,76,21,31,113,19,21,96,55,4,73,90,10,27,129,93,67,107,143,157,195,91,116,75,9,40,156,80,18,142,80,12,39,109,81,11,120,69,10,24,88,91,14,58,96,54,12,62,107,58,24,21,106,17,72,85,58,23,72,94,15,54,130,133,88,121,153,188,158,34,80,87,18,38,154,92,20,131,72,6,43,116,80,16,96,50,5,15,103,90,8,61,115,41,16,62,101,75,28,35,119,19,52,110,58,24,97,79,46,100,137,109,82,110,37,43,59,95,19,121,78,11,5,113,84,9,64,58,2,9,108,101,8,27,115,41,18,43,102,75,13,24,119,17,10,105,61,6,53,104,9,18,135,98,98,81,122

Sequence (186 aa):
QWSEEVERKLKEFVRRHQEITQETLHEYAQKLGLNQQAIEQFFREFEQRKSEEVERKLKEFVRRHQEITQETLHEYAQKLGLNQQAIEQFFREFEQQWSEEVERKLKEFVRRHQEITQETLHEYAQKLGLNQQAIEQFFRSEEVERKLKEFVRRHQEITQETLHEYAQKLGLNQQAIEQFFREFEQ